Protein AF-A0A438HZA1-F1 (afdb_monomer_lite)

InterPro domains:
  IPR048966 RNA helicase aquarius, beta-barrel [PF21143] (116-243)

Foldseek 3Di:
DDDPQVVDPVSVVVVVCVVPPDDDDPLRVLLLDFLDDKPVLLQPCLLQNDPPDPPPDHHPADDDDLFAPAVLRVLVNCLSVLSSVLSNVVSVLCLVPLVVPPDDDDPDQDDDPQKDKDFCVPPDPVVVVVVLPDAFFAKKKFWFADQDPPPQDPVRCVVDDSCNNSSTDIIFMKTFHWKAAPVRHTGHDPVCPAPPVNDDRGDDGMMITGIGGGPSVVVVLVVCCVPVVDDPPVSRTDDMGHDDPQSRCSSVVSVVSSVCSVDDDDDPPVCGCSVRNNDDPVVCVPDDDPPCVCVVVVVVVVVVRVD

Structure (mmCIF, N/CA/C/O backbone):
data_AF-A0A438HZA1-F1
#
_entry.id   AF-A0A438HZA1-F1
#
loop_
_atom_site.group_PDB
_atom_site.id
_atom_site.type_symbol
_atom_site.label_atom_id
_atom_site.label_alt_id
_atom_site.label_comp_id
_atom_site.label_asym_id
_atom_site.label_entity_id
_atom_site.label_seq_id
_atom_site.pdbx_PDB_ins_code
_atom_site.Cartn_x
_atom_site.Cartn_y
_atom_site.Cartn_z
_atom_site.occupancy
_atom_site.B_iso_or_equiv
_atom_site.auth_seq_id
_atom_site.auth_comp_id
_atom_site.auth_asym_id
_atom_site.auth_atom_id
_atom_site.pdbx_PDB_model_num
ATOM 1 N N . MET A 1 1 ? 38.779 -21.098 -30.534 1.00 51.44 1 MET A N 1
ATOM 2 C CA . MET A 1 1 ? 38.251 -20.819 -29.186 1.00 51.44 1 MET A CA 1
ATOM 3 C C . MET A 1 1 ? 36.867 -21.421 -29.169 1.00 51.44 1 MET A C 1
ATOM 5 O O . MET A 1 1 ? 35.989 -20.861 -29.807 1.00 51.44 1 MET A O 1
ATOM 9 N N . GLU A 1 2 ? 36.723 -22.610 -28.593 1.00 73.88 2 GLU A N 1
ATOM 10 C CA . GLU A 1 2 ? 35.404 -23.185 -28.311 1.00 73.88 2 GLU A CA 1
ATOM 11 C C . GLU A 1 2 ? 34.831 -22.420 -27.118 1.00 73.88 2 GLU A C 1
ATOM 13 O O . GLU A 1 2 ? 35.506 -22.278 -26.097 1.00 73.88 2 GLU A O 1
ATOM 18 N N . ASP A 1 3 ? 33.651 -21.829 -27.300 1.00 78.75 3 ASP A N 1
ATOM 19 C CA . ASP A 1 3 ? 32.937 -21.126 -26.241 1.00 78.75 3 ASP A CA 1
ATOM 20 C C . ASP A 1 3 ? 32.242 -22.171 -25.348 1.00 78.75 3 ASP A C 1
ATOM 22 O O . ASP A 1 3 ? 31.329 -22.847 -25.833 1.00 78.75 3 ASP A O 1
ATOM 26 N N . PRO A 1 4 ? 32.619 -22.313 -24.062 1.00 80.75 4 PRO A N 1
ATOM 27 C CA . PRO A 1 4 ? 32.022 -23.296 -23.155 1.00 80.75 4 PRO A CA 1
ATOM 28 C C . PRO A 1 4 ? 30.501 -23.149 -22.994 1.00 80.75 4 PRO A C 1
ATOM 30 O O . PRO A 1 4 ? 29.818 -24.097 -22.610 1.00 80.75 4 PRO A O 1
ATOM 33 N N . TRP A 1 5 ? 29.950 -21.965 -23.280 1.00 78.94 5 TRP A N 1
ATOM 34 C CA . TRP A 1 5 ? 28.512 -21.701 -23.198 1.00 78.94 5 TRP A CA 1
ATOM 35 C C . TRP A 1 5 ? 27.730 -22.271 -24.385 1.00 78.94 5 TRP A C 1
ATOM 37 O O . TRP A 1 5 ? 26.536 -22.533 -24.257 1.00 78.94 5 TRP A O 1
ATOM 47 N N . SER A 1 6 ? 28.401 -22.526 -25.514 1.00 79.56 6 SER A N 1
ATOM 48 C CA . SER A 1 6 ? 27.782 -23.072 -26.730 1.00 79.56 6 SER A CA 1
ATOM 49 C C . SER A 1 6 ? 27.413 -24.558 -26.632 1.00 79.56 6 SER A C 1
ATOM 51 O O . SER A 1 6 ? 26.595 -25.038 -27.412 1.00 79.56 6 SER A O 1
ATOM 53 N N . GLU A 1 7 ? 27.951 -25.279 -25.646 1.00 86.19 7 GLU A N 1
ATOM 54 C CA . GLU A 1 7 ? 27.603 -26.682 -25.378 1.00 86.19 7 GLU A CA 1
ATOM 55 C C . GLU A 1 7 ? 26.422 -26.824 -24.404 1.00 86.19 7 GLU A C 1
ATOM 57 O O . GLU A 1 7 ? 25.819 -27.893 -24.282 1.00 86.19 7 GLU A O 1
ATOM 62 N N . ARG A 1 8 ? 26.058 -25.744 -23.701 1.00 92.50 8 ARG A N 1
ATOM 63 C CA . ARG A 1 8 ? 24.979 -25.751 -22.710 1.00 92.50 8 ARG A CA 1
ATOM 64 C C . ARG A 1 8 ? 23.638 -25.465 -23.373 1.00 92.50 8 ARG A C 1
ATOM 66 O O . ARG A 1 8 ? 23.223 -24.315 -23.488 1.00 92.50 8 ARG A O 1
ATOM 73 N N . VAL A 1 9 ? 22.933 -26.531 -23.740 1.00 90.44 9 VAL A N 1
ATOM 74 C CA . VAL A 1 9 ? 21.603 -26.456 -24.366 1.00 90.44 9 VAL A CA 1
ATOM 75 C C . VAL A 1 9 ? 20.626 -25.608 -23.542 1.00 90.44 9 VAL A C 1
ATOM 77 O O . VAL A 1 9 ? 19.977 -24.741 -24.114 1.00 90.44 9 VAL A O 1
ATOM 80 N N . ASP A 1 10 ? 20.587 -25.767 -22.215 1.00 93.31 10 ASP A N 1
ATOM 81 C CA . ASP A 1 10 ? 19.699 -24.976 -21.345 1.00 93.31 10 ASP A CA 1
ATOM 82 C C . ASP A 1 10 ? 19.981 -23.469 -21.429 1.00 93.31 10 ASP A C 1
ATOM 84 O O . ASP A 1 10 ? 19.058 -22.663 -21.464 1.00 93.31 10 ASP A O 1
ATOM 88 N N . PHE A 1 11 ? 21.259 -23.079 -21.512 1.00 92.44 11 PHE A N 1
ATOM 89 C CA . PHE A 1 11 ? 21.649 -21.675 -21.655 1.00 92.44 11 PHE A CA 1
ATOM 90 C C . PHE A 1 11 ? 21.227 -21.122 -23.018 1.00 92.44 11 PHE A C 1
ATOM 92 O O . PHE A 1 11 ? 20.689 -20.023 -23.097 1.00 92.44 11 PHE A O 1
ATOM 99 N N . LEU A 1 12 ? 21.432 -21.888 -24.092 1.00 92.31 12 LEU A N 1
ATOM 100 C CA . LEU A 1 12 ? 21.020 -21.478 -25.434 1.00 92.31 12 LEU A CA 1
ATOM 101 C C . LEU A 1 12 ? 19.498 -21.360 -25.552 1.00 92.31 12 LEU A C 1
ATOM 103 O O . LEU A 1 12 ? 19.014 -20.410 -26.163 1.00 92.31 12 LEU A O 1
ATOM 107 N N . ILE A 1 13 ? 18.753 -22.291 -24.949 1.00 93.25 13 ILE A N 1
ATOM 108 C CA . ILE A 1 13 ? 17.291 -22.224 -24.878 1.00 93.25 13 ILE A CA 1
ATOM 109 C C . ILE A 1 13 ? 16.868 -20.963 -24.124 1.00 93.25 13 ILE A C 1
ATOM 111 O O . ILE A 1 13 ? 16.066 -20.208 -24.660 1.00 93.25 13 ILE A O 1
ATOM 115 N N . GLU A 1 14 ? 17.438 -20.688 -22.949 1.00 92.81 14 GLU A N 1
ATOM 116 C CA . GLU A 1 14 ? 17.111 -19.493 -22.160 1.00 92.81 14 GLU A CA 1
ATOM 117 C C . GLU A 1 14 ? 17.402 -18.196 -22.928 1.00 92.81 14 GLU A C 1
ATOM 119 O O . GLU A 1 14 ? 16.582 -17.285 -22.947 1.00 92.81 14 GLU A O 1
ATOM 124 N N . VAL A 1 15 ? 18.529 -18.124 -23.645 1.00 92.31 15 VAL A N 1
ATOM 125 C CA . VAL A 1 15 ? 18.861 -16.974 -24.503 1.00 92.31 15 VAL A CA 1
ATOM 126 C C . VAL A 1 15 ? 17.841 -16.810 -25.630 1.00 92.31 15 VAL A C 1
ATOM 128 O O . VAL A 1 15 ? 17.404 -15.692 -25.903 1.00 92.31 15 VAL A O 1
ATOM 131 N N . MET A 1 16 ? 17.442 -17.903 -26.290 1.00 93.31 16 MET A N 1
ATOM 132 C CA . MET A 1 16 ? 16.416 -17.852 -27.333 1.00 93.31 16 MET A CA 1
ATOM 133 C C . MET A 1 16 ? 15.059 -17.430 -26.761 1.00 93.31 16 MET A C 1
ATOM 135 O O . MET A 1 16 ? 14.390 -16.588 -27.356 1.00 93.31 16 MET A O 1
ATOM 139 N N . VAL A 1 17 ? 14.661 -17.973 -25.610 1.00 94.56 17 VAL A N 1
ATOM 140 C CA . VAL A 1 17 ? 13.404 -17.618 -24.943 1.00 94.56 17 VAL A CA 1
ATOM 141 C C . VAL A 1 17 ? 13.428 -16.150 -24.530 1.00 94.56 17 VAL A C 1
ATOM 143 O O . VAL A 1 17 ? 12.569 -15.406 -24.984 1.00 94.56 17 VAL A O 1
ATOM 146 N N . SER A 1 18 ? 14.442 -15.691 -23.796 1.00 92.06 18 SER A N 1
ATOM 147 C CA . SER A 1 18 ? 14.560 -14.299 -23.339 1.00 92.06 18 SER A CA 1
ATOM 148 C C . SER A 1 18 ? 14.586 -13.280 -24.487 1.00 92.06 18 SER A C 1
ATOM 150 O O . SER A 1 18 ? 14.082 -12.164 -24.356 1.00 92.06 18 SER A O 1
ATOM 152 N N . PHE A 1 19 ? 15.148 -13.646 -25.643 1.00 92.44 19 PHE A N 1
ATOM 153 C CA . PHE A 1 19 ? 15.184 -12.750 -26.799 1.00 92.44 19 PHE A CA 1
ATOM 154 C C . PHE A 1 19 ? 13.844 -12.667 -27.548 1.00 92.44 19 PHE A C 1
ATOM 156 O O . PHE A 1 19 ? 13.515 -11.613 -28.094 1.00 92.44 19 PHE A O 1
ATOM 163 N N . PHE A 1 20 ? 13.082 -13.765 -27.613 1.00 93.81 20 PHE A N 1
ATOM 164 C CA . PHE A 1 20 ? 11.847 -13.856 -28.407 1.00 93.81 20 PHE A CA 1
ATOM 165 C C . PHE A 1 20 ? 10.559 -13.852 -27.578 1.00 93.81 20 PHE A C 1
ATOM 167 O O . PHE A 1 20 ? 9.468 -13.811 -28.154 1.00 93.81 20 PHE A O 1
ATOM 174 N N . GLU A 1 21 ? 10.651 -13.901 -26.251 1.00 93.19 21 GLU A N 1
ATOM 175 C CA . GLU A 1 21 ? 9.489 -13.834 -25.379 1.00 93.19 21 GLU A CA 1
ATOM 176 C C . GLU A 1 21 ? 8.758 -12.499 -25.526 1.00 93.19 21 GLU A C 1
ATOM 178 O O . GLU A 1 21 ? 9.321 -11.446 -25.846 1.00 93.19 21 GLU A O 1
ATOM 183 N N . LYS A 1 22 ? 7.450 -12.536 -25.283 1.00 90.44 22 LYS A N 1
ATOM 184 C CA . LYS A 1 22 ? 6.637 -11.329 -25.295 1.00 90.44 22 LYS A CA 1
ATOM 185 C C . LYS A 1 22 ? 6.969 -10.500 -24.054 1.00 90.44 22 LYS A C 1
ATOM 187 O O . LYS A 1 22 ? 6.527 -10.829 -22.959 1.00 90.44 22 LYS A O 1
ATOM 192 N N . GLN A 1 23 ? 7.675 -9.390 -24.242 1.00 85.44 23 GLN A N 1
ATOM 193 C CA . GLN A 1 23 ? 7.939 -8.452 -23.154 1.00 85.44 23 GLN A CA 1
ATOM 194 C C . GLN A 1 23 ? 6.668 -7.696 -22.762 1.00 85.44 23 GLN A C 1
ATOM 196 O O . GLN A 1 23 ? 5.966 -7.135 -23.610 1.00 85.44 23 GLN A O 1
ATOM 201 N N . GLN A 1 24 ? 6.382 -7.673 -21.462 1.00 85.19 24 GLN A N 1
ATOM 202 C CA . GLN A 1 24 ? 5.333 -6.831 -20.903 1.00 85.19 24 GLN A CA 1
ATOM 203 C C . GLN A 1 24 ? 5.734 -5.360 -21.036 1.00 85.19 24 GLN A C 1
ATOM 205 O O . GLN A 1 24 ? 6.892 -4.989 -20.830 1.00 85.19 24 GLN A O 1
ATOM 210 N N . SER A 1 25 ? 4.778 -4.496 -21.375 1.00 87.50 25 SER A N 1
ATOM 211 C CA . SER A 1 25 ? 5.062 -3.064 -21.414 1.00 87.50 25 SER A CA 1
ATOM 212 C C . SER A 1 25 ? 5.297 -2.513 -20.002 1.00 87.50 25 SER A C 1
ATOM 214 O O . SER A 1 25 ? 4.675 -2.949 -19.033 1.00 87.50 25 SER A O 1
ATOM 216 N N . GLN A 1 26 ? 6.148 -1.488 -19.880 1.00 83.38 26 GLN A N 1
ATOM 217 C CA . GLN A 1 26 ? 6.396 -0.820 -18.592 1.00 83.38 26 GLN A CA 1
ATOM 218 C C . GLN A 1 26 ? 5.097 -0.291 -17.961 1.00 83.38 26 GLN A C 1
ATOM 220 O O . GLN A 1 26 ? 4.922 -0.367 -16.749 1.00 83.38 26 GLN A O 1
ATOM 225 N N . LYS A 1 27 ? 4.149 0.174 -18.786 1.00 85.62 27 LYS A N 1
ATOM 226 C CA . LYS A 1 27 ? 2.828 0.626 -18.328 1.00 85.62 27 LYS A CA 1
ATOM 227 C C . LYS A 1 27 ? 2.010 -0.507 -17.709 1.00 85.62 27 LYS A C 1
ATOM 229 O O . LYS A 1 27 ? 1.474 -0.342 -16.620 1.00 85.62 27 LYS A O 1
ATOM 234 N N . GLU A 1 28 ? 1.922 -1.654 -18.382 1.00 88.06 28 GLU A N 1
ATOM 235 C CA . GLU A 1 28 ? 1.197 -2.821 -17.862 1.00 88.06 28 GLU A CA 1
ATOM 236 C C . GLU A 1 28 ? 1.814 -3.324 -16.557 1.00 88.06 28 GLU A C 1
ATOM 238 O O . GLU A 1 28 ? 1.074 -3.612 -15.621 1.00 88.06 28 GLU A O 1
ATOM 243 N N . ALA A 1 29 ? 3.148 -3.366 -16.471 1.00 87.94 29 ALA A N 1
ATOM 244 C CA . ALA A 1 29 ? 3.841 -3.775 -15.255 1.00 87.94 29 ALA A CA 1
ATOM 245 C C . ALA A 1 29 ? 3.465 -2.876 -14.066 1.00 87.94 29 ALA A C 1
ATOM 247 O O . ALA A 1 29 ? 3.140 -3.379 -12.999 1.00 87.94 29 ALA A O 1
ATOM 248 N N . ILE A 1 30 ? 3.428 -1.552 -14.253 1.00 88.19 30 ILE A N 1
ATOM 249 C CA . ILE A 1 30 ? 3.082 -0.596 -13.185 1.00 88.19 30 ILE A CA 1
ATOM 250 C C . ILE A 1 30 ? 1.596 -0.650 -12.822 1.00 88.19 30 ILE A C 1
ATOM 252 O O . ILE A 1 30 ? 1.234 -0.534 -11.652 1.00 88.19 30 ILE A O 1
ATOM 256 N N . ASN A 1 31 ? 0.720 -0.838 -13.808 1.00 88.69 31 ASN A N 1
A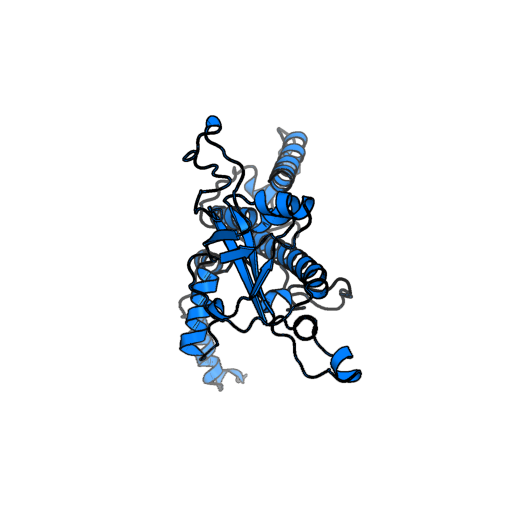TOM 257 C CA . ASN A 1 31 ? -0.714 -0.982 -13.560 1.00 88.69 31 ASN A CA 1
ATOM 258 C C . ASN A 1 31 ? -1.043 -2.285 -12.813 1.00 88.69 31 ASN A C 1
ATOM 260 O O . ASN A 1 31 ? -2.038 -2.329 -12.097 1.00 88.69 31 ASN A O 1
ATOM 264 N N . ALA A 1 32 ? -0.193 -3.308 -12.933 1.00 90.56 32 ALA A N 1
ATOM 265 C CA . ALA A 1 32 ? -0.286 -4.551 -12.174 1.00 90.56 32 ALA A CA 1
ATOM 266 C C . ALA A 1 32 ? 0.346 -4.474 -10.769 1.00 90.56 32 ALA A C 1
ATOM 268 O O . ALA A 1 32 ? 0.250 -5.437 -10.014 1.00 90.56 32 ALA A O 1
ATOM 269 N N . LEU A 1 33 ? 0.992 -3.361 -10.395 1.00 90.69 33 LEU A N 1
ATOM 270 C CA . LEU A 1 33 ? 1.549 -3.196 -9.053 1.00 90.69 33 LEU A CA 1
ATOM 271 C C . LEU A 1 33 ? 0.475 -2.716 -8.063 1.00 90.69 33 LEU A C 1
ATOM 273 O O . LEU A 1 33 ? -0.197 -1.711 -8.335 1.00 90.69 33 LEU A O 1
ATOM 277 N N . PRO A 1 34 ? 0.384 -3.343 -6.875 1.00 94.19 34 PRO A N 1
ATOM 278 C CA . PRO A 1 34 ? -0.378 -2.789 -5.768 1.00 94.19 34 PRO A CA 1
ATOM 279 C C . PRO A 1 34 ? 0.155 -1.429 -5.337 1.00 94.19 34 PRO A C 1
ATOM 281 O O . PRO A 1 34 ? 1.368 -1.172 -5.352 1.00 94.19 34 PRO A O 1
ATOM 284 N N . LEU A 1 35 ? -0.760 -0.573 -4.894 1.00 93.25 35 LEU A N 1
ATOM 285 C CA . LEU A 1 35 ? -0.407 0.699 -4.264 1.00 93.25 35 LEU A CA 1
ATOM 286 C C . LEU A 1 35 ? -0.086 0.563 -2.789 1.00 93.25 35 LEU A C 1
ATOM 288 O O . LEU A 1 35 ? 0.741 1.306 -2.262 1.00 93.25 35 LEU A O 1
ATOM 292 N N . TYR A 1 36 ? -0.791 -0.341 -2.117 1.00 95.38 36 TYR A N 1
ATOM 293 C CA . TYR A 1 36 ? -0.612 -0.561 -0.697 1.00 95.38 36 TYR A CA 1
ATOM 294 C C . TYR A 1 36 ? 0.534 -1.541 -0.463 1.00 95.38 36 TYR A C 1
ATOM 296 O O . TYR A 1 36 ? 0.613 -2.562 -1.149 1.00 95.38 36 TYR A O 1
ATOM 304 N N . PRO A 1 37 ? 1.407 -1.269 0.515 1.00 95.31 37 PRO A N 1
ATOM 305 C CA . PRO A 1 37 ? 2.395 -2.246 0.929 1.00 95.31 37 PRO A CA 1
ATOM 306 C C . PRO A 1 37 ? 1.738 -3.443 1.620 1.00 95.31 37 PRO A C 1
ATOM 308 O O . PRO A 1 37 ? 0.741 -3.302 2.332 1.00 95.31 37 PRO A O 1
ATOM 311 N N . ASN A 1 38 ? 2.353 -4.608 1.440 1.00 94.25 38 ASN A N 1
ATOM 312 C CA . ASN A 1 38 ? 2.033 -5.843 2.146 1.00 94.25 38 ASN A CA 1
ATOM 313 C C . ASN A 1 38 ? 3.191 -6.244 3.077 1.00 94.25 38 ASN A C 1
ATOM 315 O O . ASN A 1 38 ? 4.256 -5.619 3.091 1.00 94.25 38 ASN A O 1
ATOM 319 N N . GLU A 1 39 ? 2.988 -7.305 3.850 1.00 92.56 39 GLU A N 1
ATOM 320 C CA . GLU A 1 39 ? 3.973 -7.849 4.784 1.00 92.56 39 GLU A CA 1
ATOM 321 C C . GLU A 1 39 ? 5.294 -8.280 4.131 1.00 92.56 39 GLU A C 1
ATOM 323 O O . GLU A 1 39 ? 6.345 -8.225 4.759 1.00 92.56 39 GLU A O 1
ATOM 328 N N . GLN A 1 40 ? 5.297 -8.677 2.863 1.00 91.19 40 GLN A N 1
ATOM 329 C CA . GLN A 1 40 ? 6.540 -9.102 2.222 1.00 91.19 40 GLN A CA 1
ATOM 330 C C . GLN A 1 40 ? 7.442 -7.894 1.957 1.00 91.19 40 GLN A C 1
ATOM 332 O O . GLN A 1 40 ? 8.617 -7.906 2.312 1.00 91.19 40 GLN A O 1
ATOM 337 N N . ILE A 1 41 ? 6.875 -6.815 1.408 1.00 92.06 41 ILE A N 1
ATOM 338 C CA . ILE A 1 41 ? 7.629 -5.601 1.065 1.00 92.06 41 ILE A CA 1
ATOM 339 C C . ILE A 1 41 ? 8.037 -4.827 2.325 1.00 92.06 41 ILE A C 1
ATOM 341 O O . ILE A 1 41 ? 9.151 -4.316 2.393 1.00 92.06 41 ILE A O 1
ATOM 345 N N . MET A 1 42 ? 7.163 -4.740 3.337 1.00 90.38 42 MET A N 1
ATOM 346 C CA . MET A 1 42 ? 7.450 -3.984 4.566 1.00 90.38 42 MET A CA 1
ATOM 347 C C . MET A 1 42 ? 8.704 -4.479 5.291 1.00 90.38 42 MET A C 1
ATOM 349 O O . MET A 1 42 ? 9.457 -3.672 5.842 1.00 90.38 42 MET A O 1
ATOM 353 N N . TRP A 1 43 ? 8.923 -5.794 5.311 1.00 89.00 43 TRP A N 1
ATOM 354 C CA . TRP A 1 43 ? 10.018 -6.424 6.050 1.00 89.00 43 TRP A CA 1
ATOM 355 C C . TRP A 1 43 ? 11.176 -6.906 5.169 1.00 89.00 43 TRP A C 1
ATOM 357 O O . TRP A 1 43 ? 12.106 -7.520 5.689 1.00 89.00 43 TRP A O 1
ATOM 367 N N . ASP A 1 44 ? 11.179 -6.568 3.879 1.00 89.06 44 ASP A N 1
ATOM 368 C CA . ASP A 1 44 ? 12.332 -6.769 3.002 1.00 89.06 44 ASP A CA 1
ATOM 369 C C . ASP A 1 44 ? 13.380 -5.667 3.228 1.00 89.06 44 ASP A C 1
ATOM 371 O O . ASP A 1 44 ? 13.239 -4.540 2.754 1.00 89.06 44 ASP A O 1
ATOM 375 N N . GLU A 1 45 ? 14.465 -5.990 3.936 1.00 85.12 45 GLU A N 1
ATOM 376 C CA . GLU A 1 45 ? 15.539 -5.035 4.251 1.00 85.12 45 GLU A CA 1
ATOM 377 C C . GLU A 1 45 ? 16.329 -4.552 3.023 1.00 85.12 45 GLU A C 1
ATOM 379 O O . GLU A 1 45 ? 17.013 -3.529 3.102 1.00 85.12 45 GLU A O 1
ATOM 384 N N . SER A 1 46 ? 16.239 -5.249 1.884 1.00 84.94 46 SER A N 1
ATOM 385 C CA . SER A 1 46 ? 16.901 -4.834 0.640 1.00 84.94 46 SER A CA 1
ATOM 386 C C . SER A 1 46 ? 16.188 -3.669 -0.058 1.00 84.94 46 SER A C 1
ATOM 388 O O . SER A 1 46 ? 16.816 -2.914 -0.814 1.00 84.94 46 SER A O 1
ATOM 390 N N . LEU A 1 47 ? 14.889 -3.515 0.223 1.00 85.12 47 LEU A N 1
ATOM 391 C CA . LEU A 1 47 ? 14.009 -2.480 -0.316 1.00 85.12 47 LEU A CA 1
ATOM 392 C C . LEU A 1 47 ? 13.640 -1.432 0.741 1.00 85.12 47 LEU A C 1
ATOM 394 O O . LEU A 1 47 ? 13.636 -0.239 0.445 1.00 85.12 47 LEU A O 1
ATOM 398 N N . VAL A 1 48 ? 13.349 -1.872 1.966 1.00 87.06 48 VAL A N 1
ATOM 399 C CA . VAL A 1 48 ? 12.917 -1.047 3.101 1.00 87.06 48 VAL A CA 1
ATOM 400 C C . VAL A 1 48 ? 13.909 -1.237 4.259 1.00 87.06 48 VAL A C 1
ATOM 402 O O . VAL A 1 48 ? 13.662 -2.013 5.192 1.00 87.06 48 VAL A O 1
ATOM 405 N N . PRO A 1 49 ? 15.072 -0.563 4.203 1.00 83.75 49 PRO A N 1
ATOM 406 C CA . PRO A 1 49 ? 16.102 -0.691 5.225 1.00 83.75 49 PRO A CA 1
ATOM 407 C C . PRO A 1 49 ? 15.655 -0.076 6.557 1.00 83.75 49 PRO A C 1
ATOM 409 O O . PRO A 1 49 ? 14.873 0.873 6.605 1.00 83.75 49 PRO A O 1
ATOM 412 N N . SER A 1 50 ? 16.198 -0.594 7.659 1.00 78.50 50 SER A N 1
ATOM 413 C CA . SER A 1 50 ? 16.027 0.024 8.978 1.00 78.50 50 SER A CA 1
ATOM 414 C C . SER A 1 50 ? 16.930 1.254 9.156 1.00 78.50 50 SER A C 1
ATOM 416 O O . SER A 1 50 ? 17.907 1.434 8.428 1.00 78.50 50 SER A O 1
ATOM 418 N N . ILE A 1 51 ? 16.662 2.067 10.186 1.00 76.69 51 ILE A N 1
ATOM 419 C CA . ILE A 1 51 ? 17.488 3.240 10.559 1.00 76.69 51 ILE A CA 1
ATOM 420 C C . ILE A 1 51 ? 18.963 2.861 10.778 1.00 76.69 51 ILE A C 1
ATOM 422 O O . ILE A 1 51 ? 19.858 3.675 10.570 1.00 76.69 51 ILE A O 1
ATOM 426 N N . ASN A 1 52 ? 19.229 1.611 11.167 1.00 72.94 52 ASN A N 1
ATOM 427 C CA . ASN A 1 52 ? 20.571 1.106 11.462 1.00 72.94 52 ASN A CA 1
ATOM 428 C C . ASN A 1 52 ? 21.370 0.709 10.211 1.00 72.94 52 ASN A C 1
ATOM 430 O O . ASN A 1 52 ? 22.434 0.100 10.330 1.00 72.94 52 ASN A O 1
ATOM 434 N N . TYR A 1 53 ? 20.870 1.009 9.014 1.00 76.75 53 TYR A N 1
ATOM 435 C CA . TYR A 1 53 ? 21.561 0.696 7.776 1.00 76.75 53 TYR A CA 1
ATOM 436 C C . TYR A 1 53 ? 22.900 1.443 7.675 1.00 76.75 53 TYR A C 1
ATOM 438 O O . TYR A 1 53 ? 22.946 2.670 7.606 1.00 76.75 53 TYR A O 1
ATOM 446 N N . SER A 1 54 ? 24.003 0.691 7.639 1.00 73.88 54 SER A N 1
ATOM 447 C CA . SER A 1 54 ? 25.369 1.235 7.666 1.00 73.88 54 SER A CA 1
ATOM 448 C C . SER A 1 54 ? 25.802 1.913 6.363 1.00 73.88 54 SER A C 1
ATOM 450 O O . SER A 1 54 ? 26.841 2.569 6.330 1.00 73.88 54 SER A O 1
ATOM 452 N N . GLY A 1 55 ? 25.043 1.752 5.273 1.00 76.75 55 GLY A N 1
ATOM 453 C CA . GLY A 1 55 ? 25.447 2.231 3.949 1.00 76.75 55 GLY A CA 1
ATOM 454 C C . GLY A 1 55 ? 26.494 1.357 3.252 1.00 76.75 55 GLY A C 1
ATOM 455 O O . GLY A 1 55 ? 26.867 1.665 2.124 1.00 76.75 55 GLY A O 1
ATOM 456 N N . GLU A 1 56 ? 26.960 0.277 3.888 1.00 76.75 56 GLU A N 1
ATOM 457 C CA . GLU A 1 56 ? 28.002 -0.604 3.338 1.00 76.75 56 GLU A CA 1
ATOM 458 C C . GLU A 1 56 ? 27.466 -1.565 2.261 1.00 76.75 56 GLU A C 1
ATOM 460 O O . GLU A 1 56 ? 28.227 -2.037 1.416 1.00 76.75 56 GLU A O 1
ATOM 465 N N . GLY A 1 57 ? 26.155 -1.831 2.260 1.00 72.00 57 GLY A N 1
ATOM 466 C CA . GLY A 1 57 ? 25.472 -2.632 1.243 1.00 72.00 57 GLY A CA 1
ATOM 467 C C . GLY A 1 57 ? 25.028 -1.826 0.015 1.00 72.00 57 GLY A C 1
ATOM 468 O O . GLY A 1 57 ? 25.025 -0.593 -0.003 1.00 72.00 57 GLY A O 1
ATOM 469 N N . CYS A 1 58 ? 24.598 -2.526 -1.034 1.00 75.75 58 CYS A N 1
ATOM 470 C CA . CYS A 1 58 ? 23.808 -1.920 -2.106 1.00 75.75 58 CYS A CA 1
ATOM 471 C C . CYS A 1 58 ? 22.327 -2.194 -1.845 1.00 75.75 58 CYS A C 1
ATOM 473 O O . CYS A 1 58 ? 21.954 -3.339 -1.607 1.00 75.75 58 CYS A O 1
ATOM 475 N N . LEU A 1 59 ? 21.492 -1.160 -1.943 1.00 80.12 59 LEU A N 1
ATOM 476 C CA . LEU A 1 59 ? 20.038 -1.307 -1.919 1.00 80.12 59 LEU A CA 1
ATOM 477 C C . LEU A 1 59 ? 19.504 -1.372 -3.347 1.00 80.12 59 LEU A C 1
ATOM 479 O O . LEU A 1 59 ? 20.019 -0.682 -4.236 1.00 80.12 59 LEU A O 1
ATOM 483 N N . ALA A 1 60 ? 18.439 -2.143 -3.555 1.00 81.81 60 ALA A N 1
ATOM 484 C CA . ALA A 1 60 ? 17.738 -2.237 -4.836 1.00 81.81 60 ALA A CA 1
ATOM 485 C C . ALA A 1 60 ? 16.819 -1.017 -5.065 1.00 81.81 60 ALA A C 1
ATOM 487 O O . ALA A 1 60 ? 15.660 -1.141 -5.455 1.00 81.81 60 ALA A O 1
ATOM 488 N N . LEU A 1 61 ? 17.347 0.183 -4.803 1.00 81.94 61 LEU A N 1
ATOM 489 C CA . LEU A 1 61 ? 16.625 1.448 -4.874 1.00 81.94 61 LEU A CA 1
ATOM 490 C C . LEU A 1 61 ? 17.021 2.248 -6.117 1.00 81.94 61 LEU A C 1
ATOM 492 O O . LEU A 1 61 ? 18.215 2.391 -6.416 1.00 81.94 61 LEU A O 1
ATOM 496 N N . PRO A 1 62 ? 16.047 2.847 -6.824 1.00 81.06 62 PRO A N 1
ATOM 497 C CA . PRO A 1 62 ? 16.354 3.802 -7.871 1.00 81.06 62 PRO A CA 1
ATOM 498 C C . PRO A 1 62 ? 17.111 5.010 -7.314 1.00 81.06 62 PRO A C 1
ATOM 500 O O . PRO A 1 62 ? 16.809 5.512 -6.236 1.00 81.06 62 PRO A O 1
ATOM 503 N N . LYS A 1 63 ? 18.082 5.521 -8.072 1.00 82.25 63 LYS A N 1
ATOM 504 C CA . LYS A 1 63 ? 18.841 6.719 -7.685 1.00 82.25 63 LYS A CA 1
ATOM 505 C C . LYS A 1 63 ? 18.291 7.948 -8.398 1.00 82.25 63 LYS A C 1
ATOM 507 O O . LYS A 1 63 ? 18.163 7.941 -9.628 1.00 82.25 63 LYS A O 1
ATOM 512 N N . LEU A 1 64 ? 18.010 9.003 -7.635 1.00 84.06 64 LEU A N 1
ATOM 513 C CA . LEU A 1 64 ? 17.717 10.331 -8.172 1.00 84.06 64 LEU A CA 1
ATOM 514 C C . LEU A 1 64 ? 19.037 11.072 -8.380 1.00 84.06 64 LEU A C 1
ATOM 516 O O . LEU A 1 64 ? 19.681 11.502 -7.428 1.00 84.06 64 LEU A O 1
ATOM 520 N N . ASN A 1 65 ? 19.442 11.184 -9.641 1.00 82.38 65 ASN A N 1
ATOM 521 C CA . ASN A 1 65 ? 20.621 11.937 -10.055 1.00 82.38 65 ASN A CA 1
ATOM 522 C C . ASN A 1 65 ? 20.185 13.180 -10.842 1.00 82.38 65 ASN A C 1
ATOM 524 O O . ASN A 1 65 ? 19.007 13.522 -10.897 1.00 82.38 65 ASN A O 1
ATOM 528 N N . LEU A 1 66 ? 21.142 13.858 -11.474 1.00 81.75 66 LEU A N 1
ATOM 529 C CA . LEU A 1 66 ? 20.865 15.033 -12.299 1.00 81.75 66 LEU A CA 1
ATOM 530 C C . LEU A 1 66 ? 20.190 14.699 -13.634 1.00 81.75 66 LEU A C 1
ATOM 532 O O . LEU A 1 66 ? 19.596 15.590 -14.223 1.00 81.75 66 LEU A O 1
ATOM 536 N N . GLN A 1 67 ? 20.312 13.460 -14.120 1.00 88.12 67 GLN A N 1
ATOM 537 C CA . GLN A 1 67 ? 19.884 13.064 -15.462 1.00 88.12 67 GLN A CA 1
ATOM 538 C C . GLN A 1 67 ? 18.955 11.853 -15.439 1.00 88.12 67 GLN A C 1
ATOM 540 O O . GLN A 1 67 ? 19.178 10.909 -14.675 1.00 88.12 67 GLN A O 1
ATOM 545 N N . PHE A 1 68 ? 17.963 11.874 -16.329 1.00 89.12 68 PHE A N 1
ATOM 546 C CA . PHE A 1 68 ? 16.957 10.824 -16.497 1.00 89.12 68 PHE A CA 1
ATOM 547 C C . PHE A 1 68 ? 16.765 10.526 -17.979 1.00 89.12 68 PHE A C 1
ATOM 549 O O . PHE A 1 68 ? 16.722 11.453 -18.780 1.00 89.12 68 PHE A O 1
ATOM 556 N N . LEU A 1 69 ? 16.608 9.251 -18.347 1.00 88.88 69 LEU A N 1
ATOM 557 C CA . LEU A 1 69 ? 16.547 8.846 -19.759 1.00 88.88 69 LEU A CA 1
ATOM 558 C C . LEU A 1 69 ? 15.321 9.418 -20.473 1.00 88.88 69 LEU A C 1
ATOM 560 O O . LEU A 1 69 ? 15.391 9.860 -21.616 1.00 88.88 69 LEU A O 1
ATOM 564 N N . THR A 1 70 ? 14.184 9.377 -19.788 1.00 88.88 70 THR A N 1
ATOM 565 C CA . THR A 1 70 ? 12.901 9.883 -20.263 1.00 88.88 70 THR A CA 1
ATOM 566 C C . THR A 1 70 ? 12.103 10.403 -19.075 1.00 88.88 70 THR A C 1
ATOM 568 O O . THR A 1 70 ? 12.426 10.134 -17.915 1.00 88.88 70 THR A O 1
ATOM 571 N N . LEU A 1 71 ? 11.007 11.104 -19.354 1.00 86.69 71 LEU A N 1
ATOM 572 C CA . LEU A 1 71 ? 10.069 11.484 -18.304 1.00 86.69 71 LEU A CA 1
ATOM 573 C C . LEU A 1 71 ? 9.469 10.252 -17.610 1.00 86.69 71 LEU A C 1
ATOM 575 O O . LEU A 1 71 ? 9.260 10.273 -16.403 1.00 86.69 71 LEU A O 1
ATOM 579 N N . HIS A 1 72 ? 9.248 9.165 -18.353 1.00 87.94 72 HIS A N 1
ATOM 580 C CA . HIS A 1 72 ? 8.754 7.911 -17.789 1.00 87.94 72 HIS A CA 1
ATOM 581 C C . HIS A 1 72 ? 9.764 7.289 -16.812 1.00 87.94 72 HIS A C 1
ATOM 583 O O . HIS A 1 72 ? 9.364 6.847 -15.742 1.00 87.94 72 HIS A O 1
ATOM 589 N N . ASP A 1 73 ? 11.066 7.331 -17.128 1.00 89.19 73 ASP A N 1
ATOM 590 C CA . ASP A 1 73 ? 12.139 6.920 -16.206 1.00 89.19 73 ASP A CA 1
ATOM 591 C C . ASP A 1 73 ? 12.111 7.773 -14.931 1.00 89.19 73 ASP A C 1
ATOM 593 O O . ASP A 1 73 ? 12.046 7.235 -13.830 1.00 89.19 73 ASP A O 1
ATOM 597 N N . TYR A 1 74 ? 12.053 9.103 -15.059 1.00 88.75 74 TYR A N 1
ATOM 598 C CA . TYR A 1 74 ? 11.927 9.991 -13.899 1.00 88.75 74 TYR A CA 1
ATOM 599 C C . TYR A 1 74 ? 10.712 9.640 -13.024 1.00 88.75 74 TYR A C 1
ATOM 601 O O . TYR A 1 74 ? 10.856 9.466 -11.811 1.00 88.75 74 TYR A O 1
ATOM 609 N N . LEU A 1 75 ? 9.525 9.515 -13.624 1.00 89.69 75 LEU A N 1
ATOM 610 C CA . LEU A 1 75 ? 8.289 9.218 -12.898 1.00 89.69 75 LEU A CA 1
ATOM 611 C C . LEU A 1 75 ? 8.344 7.847 -12.225 1.00 89.69 75 LEU A C 1
ATOM 613 O O . LEU A 1 75 ? 7.982 7.746 -11.059 1.00 89.69 75 LEU A O 1
ATOM 617 N N . LEU A 1 76 ? 8.878 6.826 -12.900 1.00 90.25 76 LEU A N 1
ATOM 618 C CA . LEU A 1 76 ? 9.023 5.483 -12.340 1.00 90.25 76 LEU A CA 1
ATOM 619 C C . LEU A 1 76 ? 9.952 5.462 -11.120 1.00 90.25 76 LEU A C 1
ATOM 621 O O . LEU A 1 76 ? 9.664 4.798 -10.124 1.00 90.25 76 LEU A O 1
ATOM 625 N N . ARG A 1 77 ? 11.070 6.199 -11.168 1.00 90.00 77 ARG A N 1
ATOM 626 C CA . ARG A 1 77 ? 11.986 6.297 -10.022 1.00 90.00 77 ARG A CA 1
ATOM 627 C C . ARG A 1 77 ? 11.321 6.977 -8.834 1.00 90.00 77 ARG A C 1
ATOM 629 O O . ARG A 1 77 ? 11.431 6.467 -7.724 1.00 90.00 77 ARG A O 1
ATOM 636 N N . ASN A 1 78 ? 10.616 8.084 -9.071 1.00 89.62 78 ASN A N 1
ATOM 637 C CA . ASN A 1 78 ? 9.885 8.791 -8.017 1.00 89.62 78 ASN A CA 1
ATOM 638 C C . ASN A 1 78 ? 8.735 7.944 -7.462 1.00 89.62 78 ASN A C 1
ATOM 640 O O . ASN A 1 78 ? 8.585 7.878 -6.249 1.00 89.62 78 ASN A O 1
ATOM 644 N N . PHE A 1 79 ? 7.984 7.244 -8.318 1.00 90.88 79 PHE A N 1
ATOM 645 C CA . PHE A 1 79 ? 6.928 6.316 -7.909 1.00 90.88 79 PHE A CA 1
ATOM 646 C C . PHE A 1 79 ? 7.467 5.258 -6.944 1.00 90.88 79 PHE A C 1
ATOM 648 O O . PHE A 1 79 ? 6.950 5.096 -5.843 1.00 90.88 79 PHE A O 1
ATOM 655 N N . ASN A 1 80 ? 8.542 4.566 -7.331 1.00 90.94 80 ASN A N 1
ATOM 656 C CA . ASN A 1 80 ? 9.118 3.498 -6.519 1.00 90.94 80 ASN A CA 1
ATOM 657 C C . ASN A 1 80 ? 9.712 4.019 -5.209 1.00 90.94 80 ASN A C 1
ATOM 659 O O . ASN A 1 80 ? 9.479 3.417 -4.165 1.00 90.94 80 ASN A O 1
ATOM 663 N N . LEU A 1 81 ? 10.450 5.131 -5.248 1.00 89.88 81 LEU A N 1
ATOM 664 C CA . LEU A 1 81 ? 11.033 5.717 -4.041 1.00 89.88 81 LEU A CA 1
ATOM 665 C C . LEU A 1 81 ? 9.955 6.182 -3.068 1.00 89.88 81 LEU A C 1
ATOM 667 O O . LEU A 1 81 ? 10.006 5.809 -1.903 1.00 89.88 81 LEU A O 1
ATOM 671 N N . PHE A 1 82 ? 8.950 6.909 -3.552 1.00 91.38 82 PHE A N 1
ATOM 672 C CA . PHE A 1 82 ? 7.861 7.395 -2.714 1.00 91.38 82 PHE A CA 1
ATOM 673 C C . PHE A 1 82 ? 7.023 6.243 -2.141 1.00 91.38 82 PHE A C 1
ATOM 675 O O . PHE A 1 82 ? 6.622 6.277 -0.977 1.00 91.38 82 PHE A O 1
ATOM 682 N N . ARG A 1 83 ? 6.805 5.178 -2.926 1.00 92.62 83 ARG A N 1
ATOM 683 C CA . ARG A 1 83 ? 6.148 3.952 -2.453 1.00 92.62 83 ARG A CA 1
ATOM 684 C C . ARG A 1 83 ? 6.931 3.299 -1.314 1.00 92.62 83 ARG A C 1
ATOM 686 O O . ARG A 1 83 ? 6.328 2.908 -0.318 1.00 92.62 83 ARG A O 1
ATOM 693 N N . LEU A 1 84 ? 8.251 3.175 -1.444 1.00 90.81 84 LEU A N 1
ATOM 694 C CA . LEU A 1 84 ? 9.104 2.543 -0.431 1.00 90.81 84 LEU A CA 1
ATOM 695 C C . LEU A 1 84 ? 9.283 3.423 0.813 1.00 90.81 84 LEU A C 1
ATOM 697 O O . LEU A 1 84 ? 9.242 2.906 1.925 1.00 90.81 84 LEU A O 1
ATOM 701 N N . GLU A 1 85 ? 9.383 4.740 0.645 1.00 88.81 85 GLU A N 1
ATOM 702 C CA . GLU A 1 85 ? 9.385 5.708 1.748 1.00 88.81 85 GLU A CA 1
ATOM 703 C C . GLU A 1 85 ? 8.078 5.631 2.545 1.00 88.81 85 GLU A C 1
ATOM 705 O O . GLU A 1 85 ? 8.095 5.425 3.756 1.00 88.81 85 GLU A O 1
ATOM 710 N N . SER A 1 86 ? 6.934 5.655 1.857 1.00 91.81 86 SER A N 1
ATOM 711 C CA . SER A 1 86 ? 5.626 5.494 2.504 1.00 91.81 86 SER A CA 1
ATOM 712 C C . SER A 1 86 ? 5.505 4.134 3.201 1.00 91.81 86 SER A C 1
ATOM 714 O O . SER A 1 86 ? 4.930 4.033 4.281 1.00 91.81 86 SER A O 1
ATOM 716 N N . THR A 1 87 ? 6.071 3.076 2.609 1.00 93.50 87 THR A N 1
ATOM 717 C CA . THR A 1 87 ? 6.098 1.734 3.212 1.00 93.50 87 THR A CA 1
ATOM 718 C C . THR A 1 87 ? 6.875 1.721 4.525 1.00 93.50 87 THR A C 1
ATOM 720 O O . THR A 1 87 ? 6.420 1.111 5.492 1.00 93.50 87 THR A O 1
ATOM 723 N N . TYR A 1 88 ? 8.018 2.409 4.571 1.00 91.06 88 TYR A N 1
ATOM 724 C CA . TYR A 1 88 ? 8.804 2.573 5.788 1.00 91.06 88 TYR A CA 1
ATOM 725 C C . TYR A 1 88 ? 7.989 3.270 6.889 1.00 91.06 88 TYR A C 1
ATOM 727 O O . TYR A 1 88 ? 7.908 2.760 8.004 1.00 91.06 88 TYR A O 1
ATOM 735 N N . GLU A 1 89 ? 7.316 4.380 6.576 1.00 91.44 89 GLU A N 1
ATOM 736 C CA . GLU A 1 89 ? 6.481 5.093 7.555 1.00 91.44 89 GLU A CA 1
ATOM 737 C C . GLU A 1 89 ? 5.320 4.235 8.077 1.00 91.44 89 GLU A C 1
ATOM 739 O O . GLU A 1 89 ? 5.068 4.182 9.279 1.00 91.44 89 GLU A O 1
ATOM 744 N N . ILE A 1 90 ? 4.627 3.521 7.182 1.00 93.12 90 ILE A N 1
ATOM 745 C CA . ILE A 1 90 ? 3.519 2.628 7.552 1.00 93.12 90 ILE A CA 1
ATOM 746 C C . ILE A 1 90 ? 4.021 1.497 8.457 1.00 93.12 90 ILE A C 1
ATOM 748 O O . ILE A 1 90 ? 3.348 1.130 9.422 1.00 93.12 90 ILE A O 1
ATOM 752 N N . ARG A 1 91 ? 5.205 0.947 8.170 1.00 92.44 91 ARG A N 1
ATOM 753 C CA . ARG A 1 91 ? 5.844 -0.066 9.014 1.00 92.44 91 ARG A CA 1
ATOM 754 C C . ARG A 1 91 ? 6.100 0.467 10.422 1.00 92.44 91 ARG A C 1
ATOM 756 O O . ARG A 1 91 ? 5.799 -0.248 11.375 1.00 92.44 91 ARG A O 1
ATOM 763 N N . GLU A 1 92 ? 6.629 1.678 10.564 1.00 90.94 92 GLU A N 1
ATOM 764 C CA . GLU A 1 92 ? 6.869 2.285 11.880 1.00 90.94 92 GLU A CA 1
ATOM 765 C C . GLU A 1 92 ? 5.556 2.497 12.645 1.00 90.94 92 GLU A C 1
ATOM 767 O O . GLU A 1 92 ? 5.459 2.108 13.809 1.00 90.94 92 GLU A O 1
ATOM 772 N N . ASP A 1 93 ? 4.507 2.988 11.977 1.00 91.31 93 ASP A N 1
ATOM 773 C CA . ASP A 1 93 ? 3.186 3.150 12.593 1.00 91.31 93 ASP A CA 1
ATOM 774 C C . ASP A 1 93 ? 2.616 1.805 13.090 1.00 91.31 93 ASP A C 1
ATOM 776 O O . ASP A 1 93 ? 2.021 1.736 14.168 1.00 91.31 93 ASP A O 1
ATOM 780 N N . ILE A 1 94 ? 2.794 0.716 12.328 1.00 89.81 94 ILE A N 1
ATOM 781 C CA . ILE A 1 94 ? 2.365 -0.635 12.734 1.00 89.81 94 ILE A CA 1
ATOM 782 C C . ILE A 1 94 ? 3.171 -1.097 13.953 1.00 89.81 94 ILE A C 1
ATOM 784 O O . ILE A 1 94 ? 2.599 -1.622 14.911 1.00 89.81 94 ILE A O 1
ATOM 788 N N . GLN A 1 95 ? 4.490 -0.897 13.947 1.00 88.81 95 GLN A N 1
ATOM 789 C CA . GLN A 1 95 ? 5.360 -1.289 15.057 1.00 88.81 95 GLN A CA 1
ATOM 790 C C . GLN A 1 95 ? 5.080 -0.501 16.336 1.00 88.81 95 GLN A C 1
ATOM 792 O O . GLN A 1 95 ? 5.213 -1.054 17.426 1.00 88.81 95 GLN A O 1
ATOM 797 N N . GLU A 1 96 ? 4.663 0.758 16.219 1.00 88.00 96 GLU A N 1
ATOM 798 C CA . GLU A 1 96 ? 4.225 1.560 17.356 1.00 88.00 96 GLU A CA 1
ATOM 799 C C . GLU A 1 96 ? 2.842 1.112 17.849 1.00 88.00 96 GLU A C 1
ATOM 801 O O . GLU A 1 96 ? 2.629 0.968 19.053 1.00 88.00 96 GLU A O 1
ATOM 806 N N . ALA A 1 97 ? 1.890 0.863 16.946 1.00 84.25 97 ALA A N 1
ATOM 807 C CA . ALA A 1 97 ? 0.505 0.582 17.316 1.00 84.25 97 ALA A CA 1
ATOM 808 C C . ALA A 1 97 ? 0.308 -0.821 17.908 1.00 84.25 97 ALA A C 1
ATOM 810 O O . ALA A 1 97 ? -0.367 -0.965 18.930 1.00 84.25 97 ALA A O 1
ATOM 811 N N . VAL A 1 98 ? 0.890 -1.854 17.292 1.00 81.75 98 VAL A N 1
ATOM 812 C CA . VAL A 1 98 ? 0.595 -3.256 17.627 1.00 81.75 98 VAL A CA 1
ATOM 813 C C . VAL A 1 98 ? 0.924 -3.628 19.080 1.00 81.75 98 VAL A C 1
ATOM 815 O O . VAL A 1 98 ? 0.072 -4.246 19.713 1.00 81.75 98 VAL A O 1
ATOM 818 N N . PRO A 1 99 ? 2.062 -3.227 19.681 1.00 78.19 99 PRO A N 1
ATOM 819 C CA . PRO A 1 99 ? 2.362 -3.550 21.081 1.00 78.19 99 PRO A CA 1
ATOM 820 C C . PRO A 1 99 ? 1.355 -2.985 22.093 1.00 78.19 99 PRO A C 1
ATOM 822 O O . PRO A 1 99 ? 1.238 -3.498 23.204 1.00 78.19 99 PRO A O 1
ATOM 825 N N . HIS A 1 100 ? 0.630 -1.924 21.726 1.00 73.88 100 HIS A N 1
ATOM 826 C CA . HIS A 1 100 ? -0.409 -1.324 22.565 1.00 73.88 100 HIS A CA 1
ATOM 827 C C . HIS A 1 100 ? -1.771 -2.013 22.406 1.00 73.88 100 HIS A C 1
ATOM 829 O O . HIS A 1 100 ? -2.678 -1.786 23.213 1.00 73.88 100 HIS A O 1
ATOM 835 N N . LEU A 1 101 ? -1.927 -2.855 21.382 1.00 63.09 101 LEU A N 1
ATOM 836 C CA . LEU A 1 101 ? -3.088 -3.712 21.217 1.00 63.09 101 LEU A CA 1
ATOM 837 C C . LEU A 1 101 ? -2.908 -4.893 22.171 1.00 63.09 101 LEU A C 1
ATOM 839 O O . LEU A 1 101 ? -2.122 -5.802 21.924 1.00 63.09 101 LEU A O 1
ATOM 843 N N . LEU A 1 102 ? -3.642 -4.882 23.284 1.00 48.59 102 LEU A N 1
ATOM 844 C CA . LEU A 1 102 ? -3.788 -6.041 24.170 1.00 48.59 102 LEU A CA 1
ATOM 845 C C . LEU A 1 102 ? -4.614 -7.122 23.448 1.00 48.59 102 LEU A C 1
ATOM 847 O O . LEU A 1 102 ? -5.759 -7.382 23.814 1.00 48.59 102 LEU A O 1
ATOM 851 N N . ALA A 1 103 ? -4.074 -7.665 22.355 1.00 47.16 103 ALA A N 1
ATOM 852 C CA . ALA A 1 103 ? -4.764 -8.574 21.458 1.00 47.16 103 ALA A CA 1
ATOM 853 C C . ALA A 1 103 ? -5.224 -9.815 22.233 1.00 47.16 103 ALA A C 1
ATOM 855 O O . ALA A 1 103 ? -4.421 -10.533 22.826 1.00 47.16 103 ALA A O 1
ATOM 856 N N . TYR A 1 104 ? -6.535 -10.045 22.235 1.00 40.12 104 TYR A N 1
ATOM 857 C CA . TYR A 1 104 ? -7.173 -11.221 22.810 1.00 40.12 104 TYR A CA 1
ATOM 858 C C . TYR A 1 104 ? -8.062 -11.854 21.737 1.00 40.12 104 TYR A C 1
ATOM 860 O O . TYR A 1 104 ? -8.668 -11.153 20.927 1.00 40.12 104 TYR A O 1
ATOM 868 N N . ILE A 1 105 ? -8.087 -13.184 21.683 1.00 41.41 105 ILE A N 1
ATOM 869 C CA . ILE A 1 105 ? -8.821 -13.928 20.654 1.00 41.41 105 ILE A CA 1
ATOM 870 C C . ILE A 1 105 ? -10.293 -14.009 21.070 1.00 41.41 105 ILE A C 1
ATOM 872 O O . ILE A 1 105 ? -10.603 -14.576 22.117 1.00 41.41 105 ILE A O 1
ATOM 876 N N . ASN A 1 106 ? -11.195 -13.469 20.247 1.00 38.22 106 ASN A N 1
ATOM 877 C CA . ASN A 1 106 ? -12.632 -13.720 20.363 1.00 38.22 106 ASN A CA 1
ATOM 878 C C . ASN A 1 106 ? -13.011 -14.940 19.515 1.00 38.22 106 ASN A C 1
ATOM 880 O O . ASN A 1 106 ? -12.642 -15.035 18.349 1.00 38.22 106 ASN A O 1
ATOM 884 N N . HIS A 1 107 ? -13.739 -15.879 20.121 1.00 38.19 107 HIS A N 1
ATOM 885 C CA . HIS A 1 107 ? -14.053 -17.203 19.570 1.00 38.19 107 HIS A CA 1
ATOM 886 C C . HIS A 1 107 ? -15.233 -17.247 18.575 1.00 38.19 107 HIS A C 1
ATOM 888 O O . HIS A 1 107 ? -15.714 -18.332 18.262 1.00 38.19 107 HIS A O 1
ATOM 894 N N . GLU A 1 108 ? -15.698 -16.117 18.044 1.00 41.47 108 GLU A N 1
ATOM 895 C CA . GLU A 1 108 ? -16.862 -16.079 17.145 1.00 41.47 108 GLU A CA 1
ATOM 896 C C . GLU A 1 108 ? -16.451 -15.533 15.775 1.00 41.47 108 GLU A C 1
ATOM 898 O O . GLU A 1 108 ? -16.463 -14.334 15.508 1.00 41.47 108 GLU A O 1
ATOM 903 N N . GLY A 1 109 ? -15.992 -16.460 14.931 1.00 42.16 109 GLY A N 1
ATOM 904 C CA . GLY A 1 109 ? -15.536 -16.213 13.568 1.00 42.16 109 GLY A CA 1
ATOM 905 C C . GLY A 1 109 ? -16.676 -16.251 12.558 1.00 42.16 109 GLY A C 1
ATOM 906 O O . GLY A 1 109 ? -16.810 -17.225 11.824 1.00 42.16 109 GLY A O 1
ATOM 907 N N . GLU A 1 110 ? -17.457 -15.177 12.482 1.00 34.03 110 GLU A N 1
ATOM 908 C CA . GLU A 1 110 ? -18.281 -14.903 11.303 1.00 34.03 110 GLU A CA 1
ATOM 909 C C . GLU A 1 110 ? -17.897 -13.544 10.712 1.00 34.03 110 GLU A C 1
ATOM 911 O O . GLU A 1 110 ? -18.264 -12.484 11.218 1.00 34.03 110 GLU A O 1
ATOM 916 N N . THR A 1 111 ? -17.139 -13.575 9.618 1.00 37.31 111 THR A N 1
ATOM 917 C CA . THR A 1 111 ? -16.756 -12.394 8.842 1.00 37.31 111 THR A CA 1
ATOM 918 C C . THR A 1 111 ? -17.290 -12.530 7.415 1.00 37.31 111 THR A C 1
ATOM 920 O O . THR A 1 111 ? -16.751 -13.243 6.574 1.00 37.31 111 THR A O 1
ATOM 923 N N . ALA A 1 112 ? -18.399 -11.843 7.129 1.00 28.72 112 ALA A N 1
ATOM 924 C CA . ALA A 1 112 ? -18.940 -11.712 5.779 1.00 28.72 112 ALA A CA 1
ATOM 925 C C . ALA A 1 112 ? -18.388 -10.430 5.131 1.00 28.72 112 ALA A C 1
ATOM 927 O O . ALA A 1 112 ? -18.805 -9.315 5.454 1.00 28.72 112 ALA A O 1
ATOM 928 N N . PHE A 1 113 ? -17.429 -10.575 4.214 1.00 43.88 113 PHE A N 1
ATOM 929 C CA . PHE A 1 113 ? -16.730 -9.439 3.613 1.00 43.88 113 PHE A CA 1
ATOM 930 C C . PHE A 1 113 ? -17.550 -8.753 2.518 1.00 43.88 113 PHE A C 1
ATOM 932 O O . PHE A 1 113 ? -17.524 -9.097 1.340 1.00 43.88 113 PHE A O 1
ATOM 939 N N . ARG A 1 114 ? -18.247 -7.702 2.949 1.00 47.66 114 ARG A N 1
ATOM 940 C CA . ARG A 1 114 ? -18.475 -6.473 2.168 1.00 47.66 114 ARG A CA 1
ATOM 941 C C . ARG A 1 114 ? -18.332 -5.218 3.036 1.00 47.66 114 ARG A C 1
ATOM 943 O O . ARG A 1 114 ? -18.118 -4.132 2.505 1.00 47.66 114 ARG A O 1
ATOM 950 N N . ALA A 1 115 ? -18.438 -5.363 4.357 1.00 56.25 115 ALA A N 1
ATOM 951 C CA . ALA A 1 115 ? -18.327 -4.269 5.301 1.00 56.25 115 ALA A CA 1
ATOM 952 C C . ALA A 1 115 ? -17.548 -4.698 6.553 1.00 56.25 115 ALA A C 1
ATOM 954 O O . ALA A 1 115 ? -17.738 -5.798 7.063 1.00 56.25 115 ALA A O 1
ATOM 955 N N . VAL A 1 116 ? -16.674 -3.818 7.033 1.00 75.62 116 VAL A N 1
ATOM 956 C CA . VAL A 1 116 ? -15.911 -3.970 8.272 1.00 75.62 116 VAL A CA 1
ATOM 957 C C . VAL A 1 116 ? -16.695 -3.300 9.393 1.00 75.62 116 VAL A C 1
ATOM 959 O O . VAL A 1 116 ? -16.922 -2.089 9.349 1.00 75.62 116 VAL A O 1
ATOM 962 N N . THR A 1 117 ? -17.105 -4.064 10.403 1.00 76.94 117 THR A N 1
ATOM 963 C CA . THR A 1 117 ? -17.806 -3.525 11.574 1.00 76.94 117 THR A CA 1
ATOM 964 C C . THR A 1 117 ? -16.860 -3.436 12.765 1.00 76.94 117 THR A C 1
ATOM 966 O O . THR A 1 117 ? -16.195 -4.409 13.109 1.00 76.94 117 THR A O 1
ATOM 969 N N . PHE A 1 118 ? -16.805 -2.276 13.418 1.00 80.06 118 PHE A N 1
ATOM 970 C CA . PHE A 1 118 ? -16.029 -2.071 14.641 1.00 80.06 118 PHE A CA 1
ATOM 971 C C . PHE A 1 118 ? -16.838 -1.318 15.700 1.00 80.06 118 PHE A C 1
ATOM 973 O O . PHE A 1 118 ? -17.752 -0.552 15.388 1.00 80.06 118 PHE A O 1
ATOM 980 N N . SER A 1 119 ? -16.490 -1.539 16.969 1.00 80.69 119 SER A N 1
ATOM 981 C CA . SER A 1 119 ? -17.116 -0.873 18.113 1.00 80.69 119 SER A CA 1
ATOM 982 C C . SER A 1 119 ? -16.204 0.206 18.688 1.00 80.69 119 SER A C 1
ATOM 984 O O . SER A 1 119 ? -15.018 -0.030 18.909 1.00 80.69 119 SER A O 1
ATOM 986 N N . ILE A 1 120 ? -16.768 1.381 18.977 1.00 82.31 120 ILE A N 1
ATOM 987 C CA . ILE A 1 120 ? -16.067 2.502 19.623 1.00 82.31 120 ILE A CA 1
ATOM 988 C C . ILE A 1 120 ? -16.383 2.625 21.124 1.00 82.31 120 ILE A C 1
ATOM 990 O O . ILE A 1 120 ? -16.004 3.613 21.760 1.00 82.31 120 ILE A O 1
ATOM 994 N N . SER A 1 121 ? -17.081 1.644 21.707 1.00 77.19 121 SER A N 1
ATOM 995 C CA . SER A 1 121 ? -17.554 1.667 23.101 1.00 77.19 121 SER A CA 1
ATOM 996 C C . SER A 1 121 ? -16.420 1.788 24.127 1.00 77.19 121 SER A C 1
ATOM 998 O O . SER A 1 121 ? -16.519 2.514 25.115 1.00 77.19 121 SER A O 1
ATOM 1000 N N . SER A 1 122 ? -15.277 1.157 23.875 1.00 78.00 122 SER A N 1
ATOM 1001 C CA . SER A 1 122 ? -14.115 1.189 24.770 1.00 78.00 122 SER A CA 1
ATOM 1002 C C . SER A 1 122 ? -13.228 2.426 24.577 1.00 78.00 122 SER A C 1
ATOM 1004 O O . SER A 1 122 ? -12.292 2.655 25.347 1.00 78.00 122 SER A O 1
ATOM 1006 N N . TYR A 1 123 ? -13.502 3.257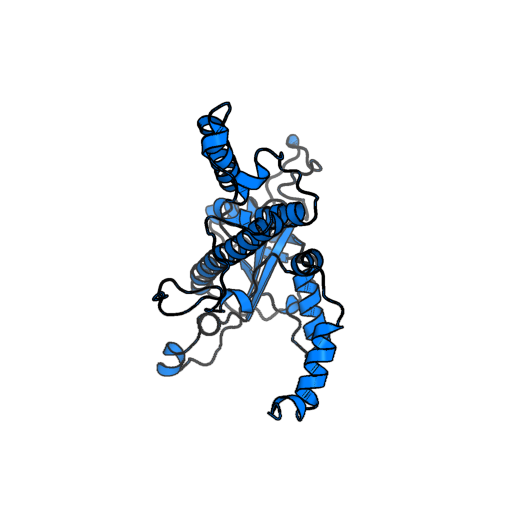 23.565 1.00 82.12 123 TYR A N 1
ATOM 1007 C CA . TYR A 1 123 ? -12.624 4.362 23.190 1.00 82.12 123 TYR A CA 1
ATOM 1008 C C . TYR A 1 123 ? -12.873 5.612 24.037 1.00 82.12 123 TYR A C 1
ATOM 1010 O O . TYR A 1 123 ? -14.010 5.995 24.325 1.00 82.12 123 TYR A O 1
ATOM 1018 N N . LYS A 1 124 ? -11.787 6.322 24.372 1.00 85.38 124 LYS A N 1
ATOM 1019 C CA . LYS A 1 124 ? -11.849 7.657 24.991 1.00 85.38 124 LYS A CA 1
ATOM 1020 C C . LYS A 1 124 ? -12.541 8.648 24.048 1.00 85.38 124 LYS A C 1
ATOM 1022 O O . LYS A 1 124 ? -12.407 8.534 22.833 1.00 85.38 124 LYS A O 1
ATOM 1027 N N . ALA A 1 125 ? -13.193 9.679 24.592 1.00 83.94 125 ALA A N 1
ATOM 1028 C CA . ALA A 1 125 ? -13.962 10.661 23.811 1.00 83.94 125 ALA A CA 1
ATOM 1029 C C . ALA A 1 125 ? -13.183 11.275 22.629 1.00 83.94 125 ALA A C 1
ATOM 1031 O O . ALA A 1 125 ? -13.723 11.405 21.533 1.00 83.94 125 ALA A O 1
ATOM 1032 N N . ARG A 1 126 ? -11.893 11.586 22.824 1.00 86.62 126 ARG A N 1
ATOM 1033 C CA . ARG A 1 126 ? -11.014 12.077 21.752 1.00 86.62 126 ARG A CA 1
ATOM 1034 C C . ARG A 1 126 ? -10.872 11.066 20.609 1.00 86.62 126 ARG A C 1
ATOM 1036 O O . ARG A 1 126 ? -11.086 11.429 19.462 1.00 86.62 126 ARG A O 1
ATOM 1043 N N . MET A 1 127 ? -10.578 9.807 20.932 1.00 83.75 127 MET A N 1
ATOM 1044 C CA . MET A 1 127 ? -10.465 8.725 19.947 1.00 83.75 127 MET A CA 1
ATOM 1045 C C . MET A 1 127 ? -11.802 8.487 19.244 1.00 83.75 127 MET A C 1
ATOM 1047 O O . MET A 1 127 ? -11.834 8.408 18.025 1.00 83.75 127 MET A O 1
ATOM 1051 N N . ARG A 1 128 ? -12.925 8.467 19.977 1.00 85.75 128 ARG A N 1
ATOM 1052 C CA . ARG A 1 128 ? -14.264 8.362 19.370 1.00 85.75 128 ARG A CA 1
ATOM 1053 C C . ARG A 1 128 ? -14.507 9.467 18.343 1.00 85.75 128 ARG A C 1
ATOM 1055 O O . ARG A 1 128 ? -15.000 9.179 17.262 1.00 85.75 128 ARG A O 1
ATOM 1062 N N . SER A 1 129 ? -14.154 10.712 18.669 1.00 86.19 129 SER A N 1
ATOM 1063 C CA . SER A 1 129 ? -14.269 11.844 17.739 1.00 86.19 129 SER A CA 1
ATOM 1064 C C . SER A 1 129 ? -13.396 11.645 16.501 1.00 86.19 129 SER A C 1
ATOM 1066 O O . SER A 1 129 ? -13.862 11.823 15.382 1.00 86.19 129 SER A O 1
ATOM 1068 N N . GLU A 1 130 ? -12.152 11.202 16.695 1.00 88.25 130 GLU A N 1
ATOM 1069 C CA . GLU A 1 130 ? -11.232 10.927 15.597 1.00 88.25 130 GLU A CA 1
ATOM 1070 C C . GLU A 1 130 ? -11.777 9.823 14.676 1.00 88.25 130 GLU A C 1
ATOM 1072 O O . GLU A 1 130 ? -11.811 10.030 13.465 1.00 88.25 130 GLU A O 1
ATOM 1077 N N . TRP A 1 131 ? -12.237 8.687 15.206 1.00 88.00 131 TRP A N 1
ATOM 1078 C CA . TRP A 1 131 ? -12.825 7.593 14.415 1.00 88.00 131 TRP A CA 1
ATOM 1079 C C . TRP A 1 131 ? -14.160 7.979 13.763 1.00 88.00 131 TRP A C 1
ATOM 1081 O O . TRP A 1 131 ? -14.427 7.591 12.631 1.00 88.00 131 TRP A O 1
ATOM 1091 N N . ASN A 1 132 ? -14.973 8.807 14.424 1.00 86.69 132 ASN A N 1
ATOM 1092 C CA . ASN A 1 132 ? -16.186 9.374 13.832 1.00 86.69 132 ASN A CA 1
ATOM 1093 C C . ASN A 1 132 ? -15.893 10.429 12.758 1.00 86.69 132 ASN A C 1
ATOM 1095 O O . ASN A 1 132 ? -16.825 10.821 12.070 1.00 86.69 132 ASN A O 1
ATOM 1099 N N . ALA A 1 133 ? -14.653 10.909 12.627 1.00 87.75 133 ALA A N 1
ATOM 1100 C CA . ALA A 1 133 ? -14.234 11.859 11.596 1.00 87.75 133 ALA A CA 1
ATOM 1101 C C . ALA A 1 133 ? -13.651 11.175 10.349 1.00 87.75 133 ALA A C 1
ATOM 1103 O O . ALA A 1 133 ? -13.146 11.868 9.468 1.00 87.75 133 ALA A O 1
ATOM 1104 N N . LEU A 1 134 ? -13.693 9.838 10.283 1.00 88.38 134 LEU A N 1
ATOM 1105 C CA . LEU A 1 134 ? -13.377 9.102 9.061 1.00 88.38 134 LEU A CA 1
ATOM 1106 C C . LEU A 1 134 ? -14.299 9.548 7.923 1.00 88.38 134 LEU A C 1
ATOM 1108 O O . LEU A 1 134 ? -15.494 9.761 8.137 1.00 88.38 134 LEU A O 1
ATOM 1112 N N . LYS A 1 135 ? -13.746 9.682 6.725 1.00 87.06 135 LYS A N 1
ATOM 1113 C CA . LYS A 1 135 ? -14.458 10.141 5.528 1.00 87.06 135 LYS A CA 1
ATOM 1114 C C . LYS A 1 135 ? -14.203 9.209 4.348 1.00 87.06 135 LYS A C 1
ATOM 1116 O O . LYS A 1 135 ? -13.326 8.350 4.401 1.00 87.06 135 LYS A O 1
ATOM 1121 N N . GLU A 1 136 ? -14.972 9.407 3.285 1.00 87.75 136 GLU A N 1
ATOM 1122 C CA . GLU A 1 136 ? -14.690 8.809 1.979 1.00 87.75 136 GLU A CA 1
ATOM 1123 C C . GLU A 1 136 ? -13.246 9.115 1.547 1.00 87.75 136 GLU A C 1
ATOM 1125 O O . GLU A 1 136 ? -12.724 10.204 1.816 1.00 87.75 136 GLU A O 1
ATOM 1130 N N . HIS A 1 137 ? -12.614 8.138 0.900 1.00 89.38 137 HIS A N 1
ATOM 1131 C CA . HIS A 1 137 ? -11.223 8.156 0.444 1.00 89.38 137 HIS A CA 1
ATOM 1132 C C . HIS A 1 137 ? -10.152 8.110 1.544 1.00 89.38 137 HIS A C 1
ATOM 1134 O O . HIS A 1 137 ? -8.958 8.121 1.238 1.00 89.38 137 HIS A O 1
ATOM 1140 N N . ASP A 1 138 ? -10.529 8.020 2.826 1.00 91.12 138 ASP A N 1
ATOM 1141 C CA . ASP A 1 138 ? -9.545 7.750 3.874 1.00 91.12 138 ASP A CA 1
ATOM 1142 C C . ASP A 1 138 ? -8.960 6.340 3.692 1.00 91.12 138 ASP A C 1
ATOM 1144 O O . ASP A 1 138 ? -9.682 5.362 3.488 1.00 91.12 138 ASP A O 1
ATOM 1148 N N . VAL A 1 139 ? -7.636 6.227 3.804 1.00 93.31 139 VAL A N 1
ATOM 1149 C CA . VAL A 1 139 ? -6.930 4.943 3.728 1.00 93.31 139 VAL A CA 1
ATOM 1150 C C . VAL A 1 139 ? -6.858 4.292 5.110 1.00 93.31 139 VAL A C 1
ATOM 1152 O O . VAL A 1 139 ? -6.434 4.920 6.085 1.00 93.31 139 VAL A O 1
ATOM 1155 N N . LEU A 1 140 ? -7.226 3.015 5.182 1.00 92.94 140 LEU A N 1
ATOM 1156 C CA . LEU A 1 140 ? -7.162 2.165 6.371 1.00 92.94 140 LEU A CA 1
ATOM 1157 C C . LEU A 1 140 ? -6.345 0.902 6.080 1.00 92.94 140 LEU A C 1
ATOM 1159 O O . LEU A 1 140 ? -6.198 0.495 4.929 1.00 92.94 140 LEU A O 1
ATOM 1163 N N . PHE A 1 141 ? -5.843 0.257 7.130 1.00 94.31 141 PHE A N 1
ATOM 1164 C CA . PHE A 1 141 ? -5.079 -0.986 7.027 1.00 94.31 141 PHE A CA 1
ATOM 1165 C C . PHE A 1 141 ? -5.777 -2.111 7.787 1.00 94.31 141 PHE A C 1
ATOM 1167 O O . PHE A 1 141 ? -6.138 -1.963 8.953 1.00 94.31 141 PHE A O 1
ATOM 1174 N N . LEU A 1 142 ? -5.957 -3.237 7.109 1.00 92.06 142 LEU A N 1
ATOM 1175 C CA . LEU A 1 142 ? -6.457 -4.489 7.652 1.00 92.06 142 LEU A CA 1
ATOM 1176 C C . LEU A 1 142 ? -5.255 -5.342 8.046 1.00 92.06 142 LEU A C 1
ATOM 1178 O O . LEU A 1 142 ? -4.392 -5.631 7.214 1.00 92.06 142 LEU A O 1
ATOM 1182 N N . LEU A 1 143 ? -5.192 -5.715 9.320 1.00 91.19 143 LEU A N 1
ATOM 1183 C CA . LEU A 1 143 ? -4.112 -6.511 9.883 1.00 91.19 143 LEU A CA 1
ATOM 1184 C C . LEU A 1 143 ? -4.662 -7.847 10.382 1.00 91.19 143 LEU A C 1
ATOM 1186 O O . LEU A 1 143 ? -5.749 -7.917 10.966 1.00 91.19 143 LEU A O 1
ATOM 1190 N N . SER A 1 144 ? -3.885 -8.900 10.158 1.00 89.50 144 SER A N 1
ATOM 1191 C CA . SER A 1 144 ? -4.118 -10.228 10.720 1.00 89.50 144 SER A CA 1
ATOM 1192 C C . SER A 1 144 ? -3.006 -10.534 11.710 1.00 89.50 144 SER A C 1
ATOM 1194 O O . SER A 1 144 ? -1.850 -10.706 11.318 1.00 89.50 144 SER A O 1
ATOM 1196 N N . ILE A 1 145 ? -3.341 -10.534 13.000 1.00 84.06 145 ILE A N 1
ATOM 1197 C CA . ILE A 1 145 ? -2.388 -10.797 14.079 1.00 84.06 145 ILE A CA 1
ATOM 1198 C C . ILE A 1 145 ? -2.771 -12.077 14.807 1.00 84.06 145 ILE A C 1
ATOM 1200 O O . ILE A 1 145 ? -3.826 -12.159 15.434 1.00 84.06 145 ILE A O 1
ATOM 1204 N N . ARG A 1 146 ? -1.892 -13.073 14.765 1.00 82.25 146 ARG A N 1
ATOM 1205 C CA . ARG A 1 146 ? -2.019 -14.325 15.507 1.00 82.25 146 ARG A CA 1
ATOM 1206 C C . ARG A 1 146 ? -0.840 -14.424 16.477 1.00 82.25 146 ARG A C 1
ATOM 1208 O O . ARG A 1 146 ? 0.267 -14.742 16.043 1.00 82.25 146 ARG A O 1
ATOM 1215 N N . PRO A 1 147 ? -1.035 -14.120 17.773 1.00 69.44 147 PRO A N 1
ATOM 1216 C CA . PRO A 1 147 ? 0.049 -14.215 18.739 1.00 69.44 147 PRO A CA 1
ATOM 1217 C C . PRO A 1 147 ? 0.526 -15.668 18.845 1.00 69.44 147 PRO A C 1
ATOM 1219 O O . PRO A 1 147 ? -0.281 -16.590 18.977 1.00 69.44 147 PRO A O 1
ATOM 1222 N N . SER A 1 148 ? 1.841 -15.880 18.796 1.00 63.03 148 SER A N 1
ATOM 1223 C CA . SER A 1 148 ? 2.432 -17.186 19.081 1.00 63.03 148 SER A CA 1
ATOM 1224 C C . SER A 1 148 ? 2.326 -17.463 20.582 1.00 63.03 148 SER A C 1
ATOM 1226 O O . SER A 1 148 ? 2.890 -16.726 21.390 1.00 63.03 148 SER A O 1
ATOM 1228 N N . PHE A 1 149 ? 1.592 -18.511 20.962 1.00 52.31 149 PHE A N 1
ATOM 1229 C CA . PHE A 1 149 ? 1.384 -18.883 22.368 1.00 52.31 149 PHE A CA 1
ATOM 1230 C C . PHE A 1 149 ? 2.600 -19.545 23.021 1.00 52.31 149 PHE A C 1
ATOM 1232 O O . PHE A 1 149 ? 2.670 -19.593 24.248 1.00 52.31 149 PHE A O 1
ATOM 1239 N N . GLU A 1 150 ? 3.554 -20.049 22.239 1.00 60.28 150 GLU A N 1
ATOM 1240 C CA . GLU A 1 150 ? 4.794 -20.579 22.797 1.00 60.28 150 GLU A CA 1
ATOM 1241 C C . GLU A 1 150 ? 5.704 -19.407 23.185 1.00 60.28 150 GLU A C 1
ATOM 1243 O O . GLU A 1 150 ? 6.084 -18.619 22.311 1.00 60.28 150 GLU A O 1
ATOM 1248 N N . PRO A 1 151 ? 6.037 -19.237 24.481 1.00 60.41 151 PRO A N 1
ATOM 1249 C CA . PRO A 1 151 ? 7.006 -18.234 24.879 1.00 60.41 151 PRO A CA 1
ATOM 1250 C C . PRO A 1 151 ? 8.333 -18.598 24.221 1.00 60.41 151 PRO A C 1
ATOM 1252 O O . PRO A 1 151 ? 8.963 -19.587 24.598 1.00 60.41 151 PRO A O 1
ATOM 1255 N N . LEU A 1 152 ? 8.732 -17.798 23.230 1.00 63.62 152 LEU A N 1
ATOM 1256 C CA . LEU A 1 152 ? 10.049 -17.894 22.613 1.00 63.62 152 LEU A CA 1
ATOM 1257 C C . LEU A 1 152 ? 11.088 -17.922 23.736 1.00 63.62 152 LEU A C 1
ATOM 1259 O O . LEU A 1 152 ? 11.040 -17.098 24.658 1.00 63.62 152 LEU A O 1
ATOM 1263 N N . SER A 1 153 ? 12.030 -18.861 23.674 1.00 71.38 153 SER A N 1
ATOM 1264 C CA . SER A 1 153 ? 13.173 -18.832 24.583 1.00 71.38 153 SER A CA 1
ATOM 1265 C C . SER A 1 153 ? 13.903 -17.487 24.456 1.00 71.38 153 SER A C 1
ATOM 1267 O O . SER A 1 153 ? 13.802 -16.799 23.438 1.00 71.38 153 SER A O 1
ATOM 1269 N N . ALA A 1 154 ? 14.666 -17.083 25.474 1.00 71.25 154 ALA A N 1
ATOM 1270 C CA . ALA A 1 154 ? 15.381 -15.801 25.442 1.00 71.25 154 ALA A CA 1
ATOM 1271 C C . ALA A 1 154 ? 16.304 -15.657 24.209 1.00 71.25 154 ALA A C 1
ATOM 1273 O O . ALA A 1 154 ? 16.513 -14.548 23.719 1.00 71.25 154 ALA A O 1
ATOM 1274 N N . GLU A 1 155 ? 16.816 -16.773 23.678 1.00 70.25 155 GLU A N 1
ATOM 1275 C CA . GLU A 1 155 ? 17.635 -16.808 22.462 1.00 70.25 155 GLU A CA 1
ATOM 1276 C C . GLU A 1 155 ? 16.807 -16.693 21.174 1.00 70.25 155 GLU A C 1
ATOM 1278 O O . GLU A 1 155 ? 17.229 -16.026 20.228 1.00 70.25 155 GLU A O 1
ATOM 1283 N N . GLU A 1 156 ? 15.622 -17.304 21.130 1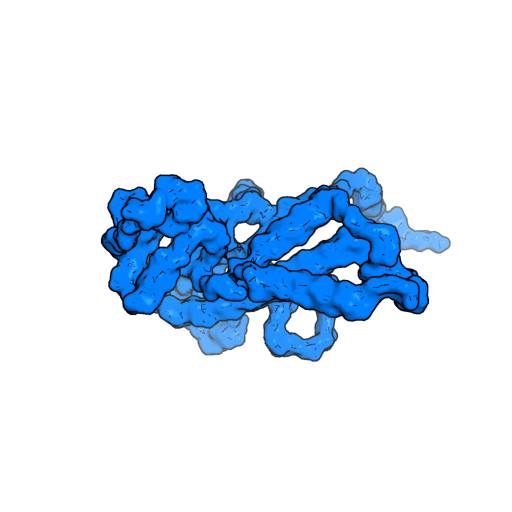.00 69.50 156 GLU A N 1
ATOM 1284 C CA . GLU A 1 156 ? 14.701 -17.209 19.992 1.00 69.50 156 GLU A CA 1
ATOM 1285 C C . GLU A 1 156 ? 14.046 -15.830 19.921 1.00 69.50 156 GLU A C 1
ATOM 1287 O O . GLU A 1 156 ? 13.943 -15.257 18.842 1.00 69.50 156 GLU A O 1
ATOM 1292 N N . ALA A 1 157 ? 13.698 -15.235 21.064 1.00 66.81 157 ALA A N 1
ATOM 1293 C CA . ALA A 1 157 ? 13.164 -13.878 21.141 1.00 66.81 157 ALA A CA 1
ATOM 1294 C C . ALA A 1 157 ? 14.172 -12.825 20.646 1.00 66.81 157 ALA A C 1
ATOM 1296 O O . ALA A 1 157 ? 13.777 -11.832 20.036 1.00 66.81 157 ALA A O 1
ATOM 1297 N N . ALA A 1 158 ? 15.472 -13.053 20.872 1.00 67.50 158 ALA A N 1
ATOM 1298 C CA . ALA A 1 158 ? 16.541 -12.181 20.387 1.00 67.50 158 ALA A CA 1
ATOM 1299 C C . ALA A 1 158 ? 16.777 -12.296 18.869 1.00 67.50 158 ALA A C 1
ATOM 1301 O O . ALA A 1 158 ? 17.265 -11.347 18.258 1.00 67.50 158 ALA A O 1
ATOM 1302 N N . LYS A 1 159 ? 16.435 -13.440 18.261 1.00 70.56 159 LYS A N 1
ATOM 1303 C CA . LYS A 1 159 ? 16.575 -13.698 16.815 1.00 70.56 159 LYS A CA 1
ATOM 1304 C C . LYS A 1 159 ? 15.270 -13.528 16.033 1.00 70.56 159 LYS A C 1
ATOM 1306 O O . LYS A 1 159 ? 15.304 -13.516 14.806 1.00 70.56 159 LYS A O 1
ATOM 1311 N N . ALA A 1 160 ? 14.135 -13.416 16.719 1.00 71.50 160 ALA A N 1
ATOM 1312 C CA . ALA A 1 160 ? 12.831 -13.303 16.092 1.00 71.50 160 ALA A CA 1
ATOM 1313 C C . ALA A 1 160 ? 12.704 -11.992 15.308 1.00 71.50 160 ALA A C 1
ATOM 1315 O O . ALA A 1 160 ? 12.949 -10.890 15.817 1.00 71.50 160 ALA A O 1
ATOM 1316 N N . SER A 1 161 ? 12.256 -12.123 14.061 1.00 78.19 161 SER A N 1
ATOM 1317 C CA . SER A 1 161 ? 11.925 -10.978 13.217 1.00 78.19 161 SER A CA 1
ATOM 1318 C C . SER A 1 161 ? 10.815 -10.135 13.857 1.00 78.19 161 SER A C 1
ATOM 1320 O O . SER A 1 161 ? 10.042 -10.606 14.697 1.00 78.19 161 SER A O 1
ATOM 1322 N N . VAL A 1 162 ? 10.726 -8.857 13.479 1.00 77.62 162 VAL A N 1
ATOM 1323 C CA . VAL A 1 162 ? 9.682 -7.964 14.007 1.00 77.62 162 VAL A CA 1
ATOM 1324 C C . VAL A 1 162 ? 8.263 -8.527 13.790 1.00 77.62 162 VAL A C 1
ATOM 1326 O O . VAL A 1 162 ? 7.517 -8.549 14.767 1.00 77.62 162 VAL A O 1
ATOM 1329 N N . PRO A 1 163 ? 7.885 -9.055 12.605 1.00 80.00 163 PRO A N 1
ATOM 1330 C CA . PRO A 1 163 ? 6.559 -9.643 12.395 1.00 80.00 163 PRO A CA 1
ATOM 1331 C C . PRO A 1 163 ? 6.276 -10.808 13.336 1.00 80.00 163 PRO A C 1
ATOM 1333 O O . PRO A 1 163 ? 5.199 -10.870 13.918 1.00 80.00 163 PRO A O 1
ATOM 1336 N N . GLN A 1 164 ? 7.263 -11.685 13.550 1.00 79.31 164 GLN A N 1
ATOM 1337 C CA . GLN A 1 164 ? 7.129 -12.830 14.453 1.00 79.31 164 GLN A CA 1
ATOM 1338 C C . GLN A 1 164 ? 6.894 -12.386 15.896 1.00 79.31 164 GLN A C 1
ATOM 1340 O O . GLN A 1 164 ? 6.011 -12.917 16.560 1.00 79.31 164 GLN A O 1
ATOM 1345 N N . ARG A 1 165 ? 7.630 -11.372 16.370 1.00 78.38 165 ARG A N 1
ATOM 1346 C CA . ARG A 1 165 ? 7.434 -10.815 17.720 1.00 78.38 165 ARG A CA 1
ATOM 1347 C C . ARG A 1 165 ? 6.069 -10.157 17.892 1.00 78.38 165 ARG A C 1
ATOM 1349 O O . ARG A 1 165 ? 5.512 -10.192 18.983 1.00 78.38 165 ARG A O 1
ATOM 1356 N N . LEU A 1 166 ? 5.548 -9.556 16.825 1.00 77.25 166 LEU A N 1
ATOM 1357 C CA . LEU A 1 166 ? 4.227 -8.936 16.806 1.00 77.25 166 LEU A CA 1
ATOM 1358 C C . LEU A 1 166 ? 3.093 -9.944 16.554 1.00 77.25 166 LEU A C 1
ATOM 1360 O O . LEU A 1 166 ? 1.934 -9.592 16.745 1.00 77.25 166 LEU A O 1
ATOM 1364 N N . GLY A 1 167 ? 3.398 -11.171 16.115 1.00 81.75 167 GLY A N 1
ATOM 1365 C CA . GLY A 1 167 ? 2.408 -12.133 15.622 1.00 81.75 167 GLY A CA 1
ATOM 1366 C C . GLY A 1 167 ? 1.712 -11.688 14.332 1.00 81.75 167 GLY A C 1
ATOM 1367 O O . GLY A 1 167 ? 0.629 -12.173 14.020 1.00 81.75 167 GLY A O 1
ATOM 1368 N N . LEU A 1 168 ? 2.281 -10.731 13.598 1.00 86.81 168 LEU A N 1
ATOM 1369 C CA . LEU A 1 168 ? 1.674 -10.171 12.395 1.00 86.81 168 LEU A CA 1
ATOM 1370 C C . LEU A 1 168 ? 1.868 -11.119 11.208 1.00 86.81 168 LEU A C 1
ATOM 1372 O O . LEU A 1 168 ? 3.000 -11.454 10.862 1.00 86.81 168 LEU A O 1
ATOM 1376 N N . GLN A 1 169 ? 0.761 -11.518 10.584 1.00 88.44 169 GLN A N 1
ATOM 1377 C CA . GLN A 1 169 ? 0.748 -12.426 9.437 1.00 88.44 169 GLN A CA 1
ATOM 1378 C C . GLN A 1 169 ? 0.487 -11.699 8.124 1.00 88.44 169 GLN A C 1
ATOM 1380 O O . GLN A 1 169 ? 1.241 -11.882 7.178 1.00 88.44 169 GLN A O 1
ATOM 1385 N N . PHE A 1 170 ? -0.551 -10.862 8.076 1.00 92.81 170 PHE A N 1
ATOM 1386 C CA . PHE A 1 170 ? -0.968 -10.197 6.843 1.00 92.81 170 PHE A CA 1
ATOM 1387 C C . PHE A 1 170 ? -1.252 -8.719 7.065 1.00 92.81 170 PHE A C 1
ATOM 1389 O O . PHE A 1 170 ? -1.816 -8.332 8.095 1.00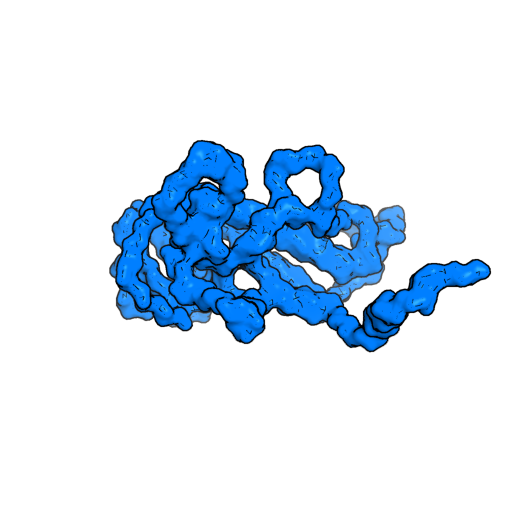 92.81 170 PHE A O 1
ATOM 1396 N N . VAL A 1 171 ? -0.905 -7.913 6.061 1.00 94.62 171 VAL A N 1
ATOM 1397 C CA . VAL A 1 171 ? -1.233 -6.489 5.977 1.00 94.62 171 VAL A CA 1
ATOM 1398 C C . VAL A 1 171 ? -1.855 -6.195 4.621 1.00 94.62 171 VAL A C 1
ATOM 1400 O O . VAL A 1 171 ? -1.238 -6.441 3.585 1.00 94.62 171 VAL A O 1
ATOM 1403 N N . ARG A 1 172 ? -3.069 -5.640 4.601 1.00 95.06 172 ARG A N 1
ATOM 1404 C CA . ARG A 1 172 ? -3.700 -5.142 3.371 1.00 95.06 172 ARG A CA 1
ATOM 1405 C C . ARG A 1 172 ? -4.207 -3.724 3.575 1.00 95.06 172 ARG A C 1
ATOM 1407 O O . ARG A 1 172 ? -4.846 -3.421 4.577 1.00 95.06 172 ARG A O 1
ATOM 1414 N N . GLY A 1 173 ? -3.914 -2.847 2.624 1.00 93.94 173 GLY A N 1
ATOM 1415 C CA . GLY A 1 173 ? -4.499 -1.512 2.593 1.00 93.94 173 GLY A CA 1
ATOM 1416 C C . GLY A 1 173 ? -5.881 -1.529 1.948 1.00 93.94 173 GLY A C 1
ATOM 1417 O O . GLY A 1 173 ? -6.175 -2.356 1.083 1.00 93.94 173 GLY A O 1
ATOM 1418 N N . CYS A 1 174 ? -6.731 -0.613 2.387 1.00 92.81 174 CYS A N 1
ATOM 1419 C CA . CYS A 1 174 ? -8.059 -0.414 1.836 1.00 92.81 174 CYS A CA 1
ATOM 1420 C C . CYS A 1 174 ? -8.450 1.064 1.898 1.00 92.81 174 CYS A C 1
ATOM 1422 O O . CYS A 1 174 ? -7.902 1.843 2.679 1.00 92.81 174 CYS A O 1
ATOM 1424 N N . GLU A 1 175 ? -9.403 1.451 1.064 1.00 91.44 175 GLU A N 1
ATOM 1425 C CA . GLU A 1 175 ? -9.931 2.809 0.990 1.00 91.44 175 GLU A CA 1
ATOM 1426 C C . GLU A 1 175 ? -11.393 2.832 1.413 1.00 91.44 175 GLU A C 1
ATOM 1428 O O . GLU A 1 175 ? -12.185 1.988 1.001 1.00 91.44 175 GLU A O 1
ATOM 1433 N N . VAL A 1 176 ? -11.776 3.807 2.228 1.00 90.19 176 VAL A N 1
ATOM 1434 C CA . VAL A 1 176 ? -13.165 3.973 2.654 1.00 90.19 176 VAL A CA 1
ATOM 1435 C C . VAL A 1 176 ? -14.037 4.443 1.488 1.00 90.19 176 VAL A C 1
ATOM 1437 O O . VAL A 1 176 ? -13.801 5.510 0.928 1.00 90.19 176 VAL A O 1
ATOM 1440 N N . ILE A 1 177 ? -15.094 3.684 1.1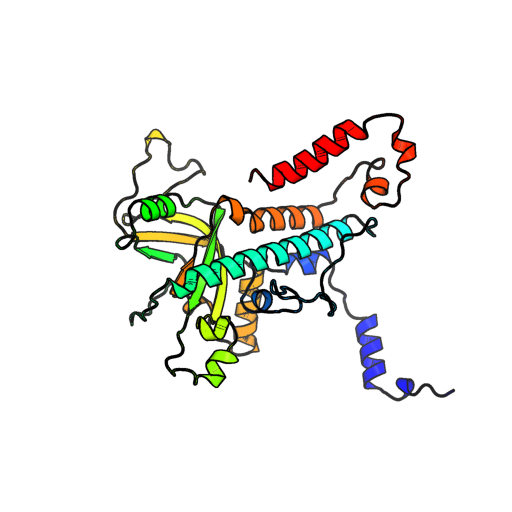87 1.00 87.38 177 ILE A N 1
ATOM 1441 C CA . ILE A 1 177 ? -16.148 4.073 0.238 1.00 87.38 177 ILE A CA 1
ATOM 1442 C C . ILE A 1 177 ? -17.320 4.708 0.990 1.00 87.38 177 ILE A C 1
ATOM 1444 O O . ILE A 1 177 ? -17.752 5.811 0.685 1.00 87.38 177 ILE A O 1
ATOM 1448 N N . GLU A 1 178 ? -17.858 4.007 1.991 1.00 86.19 178 GLU A N 1
ATOM 1449 C CA . GLU A 1 178 ? -19.003 4.482 2.773 1.00 86.19 178 GLU A CA 1
ATOM 1450 C C . GLU A 1 178 ? -18.833 4.101 4.243 1.00 86.19 178 GLU A C 1
ATOM 1452 O O . GLU A 1 178 ? -18.311 3.036 4.569 1.00 86.19 178 GLU A O 1
ATOM 1457 N N . ILE A 1 179 ? -19.341 4.943 5.140 1.00 87.06 179 ILE A N 1
ATOM 1458 C CA . ILE A 1 179 ? -19.387 4.671 6.579 1.00 87.06 179 ILE A CA 1
ATOM 1459 C C . ILE A 1 179 ? -20.832 4.778 7.031 1.00 87.06 179 ILE A C 1
ATOM 1461 O O . ILE A 1 179 ? -21.534 5.712 6.648 1.00 87.06 179 ILE A O 1
ATOM 1465 N N . ARG A 1 180 ? -21.280 3.837 7.857 1.00 87.44 180 ARG A N 1
ATOM 1466 C CA . ARG A 1 180 ? -22.618 3.825 8.445 1.00 87.44 180 ARG A CA 1
ATOM 1467 C C . ARG A 1 180 ? -22.546 3.691 9.959 1.00 87.44 180 ARG A C 1
ATOM 1469 O O . ARG A 1 180 ? -21.668 3.004 10.487 1.00 87.44 180 ARG A O 1
ATOM 1476 N N . ASP A 1 181 ? -23.468 4.354 10.642 1.00 88.25 181 ASP A N 1
ATOM 1477 C CA . ASP A 1 181 ? -23.662 4.204 12.081 1.00 88.25 181 ASP A CA 1
ATOM 1478 C C . ASP A 1 181 ? -24.438 2.920 12.429 1.00 88.25 181 ASP A C 1
ATOM 1480 O O . ASP A 1 181 ? -24.750 2.108 11.554 1.00 88.25 181 ASP A O 1
ATOM 1484 N N . GLU A 1 182 ? -24.726 2.714 13.715 1.00 86.94 182 GLU A N 1
ATOM 1485 C CA . GLU A 1 182 ? -25.402 1.507 14.210 1.00 86.94 182 GLU A CA 1
ATOM 1486 C C . GLU A 1 182 ? -26.846 1.372 13.695 1.00 86.94 182 GLU A C 1
ATOM 1488 O O . GLU A 1 182 ? -27.344 0.262 13.532 1.00 86.94 182 GLU A O 1
ATOM 1493 N N . GLU A 1 183 ? -27.505 2.488 13.372 1.00 86.06 183 GLU A N 1
ATOM 1494 C CA . GLU A 1 183 ? -28.840 2.495 12.762 1.00 86.06 183 GLU A CA 1
ATOM 1495 C C . GLU A 1 183 ? -28.778 2.359 11.224 1.00 86.06 183 GLU A C 1
ATOM 1497 O O . GLU A 1 183 ? -29.812 2.361 10.555 1.00 86.06 183 GLU A O 1
ATOM 1502 N N . GLY A 1 184 ? -27.579 2.243 10.643 1.00 82.38 184 GLY A N 1
ATOM 1503 C CA . GLY A 1 184 ? -27.364 2.165 9.199 1.00 82.38 184 GLY A CA 1
ATOM 1504 C C . GLY A 1 184 ? -27.385 3.522 8.486 1.00 82.38 184 GLY A C 1
ATOM 1505 O O . GLY A 1 184 ? -27.404 3.554 7.252 1.00 82.38 184 GLY A O 1
ATOM 1506 N N . THR A 1 185 ? -27.367 4.633 9.229 1.00 84.88 185 THR A N 1
ATOM 1507 C CA . THR A 1 185 ? -27.328 5.994 8.675 1.00 84.88 185 THR A CA 1
ATOM 1508 C C . THR A 1 185 ? -25.931 6.299 8.160 1.00 84.88 185 THR A C 1
ATOM 1510 O O . THR A 1 185 ? -24.940 6.063 8.848 1.00 84.88 185 THR A O 1
ATOM 1513 N N . LEU A 1 186 ? -25.842 6.840 6.946 1.00 84.19 186 LEU A N 1
ATOM 1514 C CA . LEU A 1 186 ? -24.568 7.156 6.313 1.00 84.19 186 LEU A CA 1
ATOM 1515 C C . LEU A 1 186 ? -23.882 8.341 7.021 1.00 84.19 186 LEU A C 1
ATOM 1517 O O . LEU A 1 186 ? -24.520 9.332 7.378 1.00 84.19 186 LEU A O 1
ATOM 1521 N N . MET A 1 187 ? -22.579 8.215 7.254 1.00 81.69 187 MET A N 1
ATOM 1522 C CA . MET A 1 187 ? -21.747 9.171 7.980 1.00 81.69 187 MET A CA 1
ATOM 1523 C C . MET A 1 187 ? -20.785 9.889 7.033 1.00 81.69 187 MET A C 1
ATOM 1525 O O . MET A 1 187 ? -20.220 9.270 6.138 1.00 81.69 187 MET A O 1
ATOM 1529 N N . ASN A 1 188 ? -20.559 11.183 7.291 1.00 73.00 188 ASN A N 1
ATOM 1530 C CA . ASN A 1 188 ? -19.538 12.019 6.639 1.00 73.00 188 ASN A CA 1
ATOM 1531 C C . ASN A 1 188 ? -19.525 11.945 5.106 1.00 73.00 188 ASN A C 1
ATOM 1533 O O . ASN A 1 188 ? -18.465 11.889 4.484 1.00 73.00 188 ASN A O 1
ATOM 1537 N N . ASP A 1 189 ? -20.716 11.983 4.512 1.00 71.75 189 ASP A N 1
ATOM 1538 C CA . ASP A 1 189 ? -20.881 12.004 3.066 1.00 71.75 189 ASP A CA 1
ATOM 1539 C C . ASP A 1 189 ? -20.472 13.351 2.467 1.00 71.75 189 ASP A C 1
ATOM 1541 O O . ASP A 1 189 ? -21.072 14.386 2.781 1.00 71.75 189 ASP A O 1
ATOM 1545 N N . PHE A 1 190 ? -19.497 13.341 1.562 1.00 62.66 190 PHE A N 1
ATOM 1546 C CA . PHE A 1 190 ? -19.144 14.513 0.760 1.00 62.66 190 PHE A CA 1
ATOM 1547 C C . PHE A 1 190 ? -19.726 14.457 -0.659 1.00 62.66 190 PHE A C 1
ATOM 1549 O O . PHE A 1 190 ? -19.670 15.460 -1.370 1.00 62.66 190 PHE A O 1
ATOM 1556 N N . THR A 1 191 ? -20.382 13.356 -1.046 1.00 62.72 191 THR A N 1
ATOM 1557 C CA . THR A 1 191 ? -21.041 13.199 -2.356 1.00 62.72 191 THR A CA 1
ATOM 1558 C C . THR A 1 191 ? -22.343 14.002 -2.478 1.00 62.72 191 THR A C 1
ATOM 1560 O O . THR A 1 191 ? -22.952 14.065 -3.546 1.00 62.72 191 THR A O 1
ATOM 1563 N N . GLY A 1 192 ? -22.777 14.648 -1.387 1.00 62.28 192 GLY A N 1
ATOM 1564 C CA . GLY A 1 192 ? -23.951 15.521 -1.352 1.00 62.28 192 GLY A CA 1
ATOM 1565 C C . GLY A 1 192 ? -25.288 14.790 -1.218 1.00 62.28 192 GLY A C 1
ATOM 1566 O O . GLY A 1 192 ? -26.329 15.439 -1.333 1.00 62.28 192 GLY A O 1
ATOM 1567 N N . ARG A 1 193 ? -25.297 13.471 -0.953 1.00 66.81 193 ARG A N 1
ATOM 1568 C CA . ARG A 1 193 ? -26.550 12.730 -0.699 1.00 66.81 193 ARG A CA 1
ATOM 1569 C C . ARG A 1 193 ? -27.180 13.134 0.634 1.00 66.81 193 ARG A C 1
ATOM 1571 O O . ARG A 1 193 ? -28.400 13.105 0.756 1.00 66.81 193 ARG A O 1
ATOM 1578 N N . ILE A 1 194 ? -26.366 13.562 1.600 1.00 64.69 194 ILE A N 1
ATOM 1579 C CA . ILE A 1 194 ? -26.823 14.184 2.847 1.00 64.69 194 ILE A CA 1
ATOM 1580 C C . ILE A 1 194 ? -26.631 15.698 2.740 1.00 64.69 194 ILE A C 1
ATOM 1582 O O . ILE A 1 194 ? -25.512 16.195 2.605 1.00 64.69 194 ILE A O 1
ATOM 1586 N N . LYS A 1 195 ? -27.727 16.458 2.825 1.00 66.31 195 LYS A N 1
ATOM 1587 C CA . LYS A 1 195 ? -27.652 17.922 2.931 1.00 66.31 195 LYS A CA 1
ATOM 1588 C C . LYS A 1 195 ? -27.062 18.306 4.287 1.00 66.31 195 LYS A C 1
ATOM 1590 O O . LYS A 1 195 ? -27.383 17.682 5.293 1.00 66.31 195 LYS A O 1
ATOM 1595 N N . ARG A 1 196 ? -26.263 19.380 4.343 1.00 64.75 196 ARG A N 1
ATOM 1596 C CA . ARG A 1 196 ? -25.678 19.885 5.606 1.00 64.75 196 ARG A CA 1
ATOM 1597 C C . ARG A 1 196 ? -26.723 20.120 6.704 1.00 64.75 196 ARG A C 1
ATOM 1599 O O . ARG A 1 196 ? -26.424 19.882 7.867 1.00 64.75 196 ARG A O 1
ATOM 1606 N N . ASP A 1 197 ? -27.934 20.520 6.327 1.00 68.38 197 ASP A N 1
ATOM 1607 C CA . ASP A 1 197 ? -29.041 20.782 7.257 1.00 68.38 197 ASP A CA 1
ATOM 1608 C C . ASP A 1 197 ? -29.680 19.498 7.825 1.00 68.38 197 ASP A C 1
ATOM 1610 O O . ASP A 1 197 ? -30.366 19.538 8.843 1.00 68.38 197 ASP A O 1
ATOM 1614 N N . GLU A 1 198 ? -29.447 18.350 7.184 1.00 69.75 198 GLU A N 1
ATOM 1615 C CA . GLU A 1 198 ? -29.951 17.029 7.584 1.00 69.75 198 GLU A CA 1
ATOM 1616 C C . GLU A 1 198 ? -28.890 16.204 8.330 1.00 69.75 198 GLU A C 1
ATOM 1618 O O . GLU A 1 198 ? -29.154 15.064 8.723 1.00 69.75 198 GLU A O 1
ATOM 1623 N N . TRP A 1 199 ? -27.698 16.772 8.552 1.00 71.81 199 TRP A N 1
ATOM 1624 C CA . TRP A 1 199 ? -26.624 16.100 9.271 1.00 71.81 199 TRP A CA 1
ATOM 1625 C C . TRP A 1 199 ? -27.043 15.817 10.714 1.00 71.81 199 TRP A C 1
ATOM 1627 O O . TRP A 1 199 ? -27.404 16.716 11.478 1.00 71.81 199 TRP A O 1
ATOM 1637 N N . LYS A 1 200 ? -26.970 14.543 11.093 1.00 75.44 200 LYS A N 1
ATOM 1638 C CA . LYS A 1 200 ? -27.204 14.080 12.458 1.00 75.44 200 LYS A CA 1
ATOM 1639 C C . LYS A 1 200 ? -25.899 13.523 13.017 1.00 75.44 200 LYS A C 1
ATOM 1641 O O . LYS A 1 200 ? -25.157 12.878 12.275 1.00 75.44 200 LYS A O 1
ATOM 1646 N N . PRO A 1 201 ? -25.616 13.740 14.313 1.00 77.50 201 PRO A N 1
ATOM 1647 C CA . PRO A 1 201 ? -24.495 13.074 14.950 1.00 77.50 201 PRO A CA 1
ATOM 1648 C C . PRO A 1 201 ? -24.697 11.553 14.868 1.00 77.50 201 PRO A C 1
ATOM 1650 O O . PRO A 1 201 ? -25.836 11.087 14.981 1.00 77.50 201 PRO A O 1
ATOM 1653 N N . PRO A 1 202 ? -23.613 10.785 14.680 1.00 83.25 202 PRO A N 1
ATOM 1654 C CA . PRO A 1 202 ? -23.711 9.348 14.499 1.00 83.25 202 PRO A CA 1
ATOM 1655 C C . PRO A 1 202 ? -24.243 8.691 15.768 1.00 83.25 202 PRO A C 1
ATOM 1657 O O . PRO A 1 202 ? -23.816 9.022 16.881 1.00 83.25 202 PRO A O 1
ATOM 1660 N N . LYS A 1 203 ? -25.181 7.764 15.596 1.00 85.44 203 LYS A N 1
ATOM 1661 C CA . LYS A 1 203 ? -25.844 7.099 16.713 1.00 85.44 203 LYS A CA 1
ATOM 1662 C C . LYS A 1 203 ? -25.212 5.755 17.036 1.00 85.44 203 LYS A C 1
ATOM 1664 O O . LYS A 1 203 ? -24.575 5.114 16.199 1.00 85.44 203 LYS A O 1
ATOM 1669 N N . GLY A 1 204 ? -25.387 5.351 18.288 1.00 86.19 204 GLY A N 1
ATOM 1670 C CA . GLY A 1 204 ? -24.851 4.093 18.780 1.00 86.19 204 GLY A CA 1
ATOM 1671 C C . GLY A 1 204 ? -23.323 4.052 18.816 1.00 86.19 204 GLY A C 1
ATOM 1672 O O . GLY A 1 204 ? -22.629 5.055 18.595 1.00 86.19 204 GLY A O 1
ATOM 1673 N N . GLU A 1 205 ? -22.802 2.868 19.102 1.00 85.50 205 GLU A N 1
ATOM 1674 C CA . GLU A 1 205 ? -21.378 2.603 19.316 1.00 85.50 205 GLU A CA 1
ATOM 1675 C C . GLU A 1 205 ? -20.769 1.697 18.242 1.00 85.50 205 GLU A C 1
ATOM 1677 O O . GLU A 1 205 ? -19.547 1.549 18.200 1.00 85.50 205 GLU A O 1
ATOM 1682 N N . LEU A 1 206 ? -21.588 1.129 17.354 1.00 84.00 206 LEU A N 1
ATOM 1683 C CA . LEU A 1 206 ? -21.121 0.348 16.211 1.00 84.00 206 LEU A CA 1
ATOM 1684 C C . LEU A 1 206 ? -20.972 1.212 14.960 1.00 84.00 206 LEU A C 1
ATOM 1686 O O . LEU A 1 206 ? -21.781 2.099 14.679 1.00 84.00 206 LEU A O 1
ATOM 1690 N N . ARG A 1 207 ? -19.912 0.952 14.198 1.00 84.19 207 ARG A N 1
ATOM 1691 C CA . ARG A 1 207 ? -19.640 1.577 12.904 1.00 84.19 207 ARG A CA 1
ATOM 1692 C C . ARG A 1 207 ? -19.404 0.490 11.883 1.00 84.19 207 ARG A C 1
ATOM 1694 O O . ARG A 1 207 ? -18.650 -0.439 12.149 1.00 84.19 207 ARG A O 1
ATOM 1701 N N . THR A 1 208 ? -20.036 0.624 10.728 1.00 85.62 208 THR A N 1
ATOM 1702 C CA . THR A 1 208 ? -19.896 -0.310 9.612 1.00 85.62 208 THR A CA 1
ATOM 1703 C C . THR A 1 208 ? -19.315 0.440 8.425 1.00 85.62 208 THR A C 1
ATOM 1705 O O . THR A 1 208 ? -19.913 1.403 7.949 1.00 85.62 208 THR A O 1
ATOM 1708 N N . VAL A 1 209 ? -18.140 0.026 7.964 1.00 85.81 209 VAL A N 1
ATOM 1709 C CA . VAL A 1 209 ? -17.384 0.688 6.897 1.00 85.81 209 VAL A CA 1
ATOM 1710 C C . VAL A 1 209 ? -17.317 -0.218 5.683 1.00 85.81 209 VAL A C 1
ATOM 1712 O O . VAL A 1 209 ? -16.858 -1.353 5.768 1.00 85.81 209 VAL A O 1
ATOM 1715 N N . ILE A 1 210 ? -17.755 0.289 4.540 1.00 85.88 210 ILE A N 1
ATOM 1716 C CA . ILE A 1 210 ? -17.571 -0.357 3.245 1.00 85.88 210 ILE A CA 1
ATOM 1717 C C . ILE A 1 210 ? -16.253 0.154 2.674 1.00 85.88 210 ILE A C 1
ATOM 1719 O O . ILE A 1 210 ? -16.065 1.365 2.547 1.00 85.88 210 ILE A O 1
ATOM 1723 N N . VAL A 1 211 ? -15.358 -0.770 2.335 1.00 88.31 211 VAL A N 1
ATOM 1724 C CA . VAL A 1 211 ? -14.009 -0.455 1.858 1.00 88.31 211 VAL A CA 1
ATOM 1725 C C . VAL A 1 211 ? -13.756 -1.012 0.458 1.00 88.31 211 VAL A C 1
ATOM 1727 O O . VAL A 1 211 ? -14.288 -2.061 0.095 1.00 88.31 211 VAL A O 1
ATOM 1730 N N . ALA A 1 212 ? -12.934 -0.313 -0.319 1.00 90.12 212 ALA A N 1
ATOM 1731 C CA . ALA A 1 212 ? -12.343 -0.783 -1.561 1.00 90.12 212 ALA A CA 1
ATOM 1732 C C . ALA A 1 212 ? -10.975 -1.405 -1.260 1.00 90.12 212 ALA A C 1
ATOM 1734 O O . ALA A 1 212 ? -10.133 -0.787 -0.607 1.00 90.12 212 ALA A O 1
ATOM 1735 N N . LEU A 1 213 ? -10.762 -2.627 -1.738 1.00 92.38 213 LEU A N 1
ATOM 1736 C CA . LEU A 1 213 ? -9.466 -3.302 -1.699 1.00 92.38 213 LEU A CA 1
ATOM 1737 C C . LEU A 1 213 ? -8.696 -3.018 -2.992 1.00 92.38 213 LEU A C 1
ATOM 1739 O O . LEU A 1 213 ? -9.300 -2.768 -4.037 1.00 92.38 213 LEU A O 1
ATOM 1743 N N . ASP A 1 214 ? -7.367 -3.085 -2.931 1.00 93.38 214 ASP A N 1
ATOM 1744 C CA . ASP A 1 214 ? -6.528 -2.979 -4.126 1.00 93.38 214 ASP A CA 1
ATOM 1745 C C . ASP A 1 214 ? -6.726 -4.201 -5.027 1.00 93.38 214 ASP A C 1
ATOM 1747 O O . ASP A 1 214 ? -6.591 -5.351 -4.606 1.00 93.38 214 ASP A O 1
ATOM 1751 N N . THR A 1 215 ? -7.088 -3.936 -6.279 1.00 91.12 215 THR A N 1
ATOM 1752 C CA . THR A 1 215 ? -7.468 -4.966 -7.246 1.00 91.12 215 THR A CA 1
ATOM 1753 C C . THR A 1 215 ? -6.286 -5.823 -7.681 1.00 91.12 215 THR A C 1
ATOM 1755 O O . THR A 1 215 ? -6.467 -7.019 -7.907 1.00 91.12 215 THR A O 1
ATOM 1758 N N . ALA A 1 216 ? -5.086 -5.244 -7.777 1.00 92.69 216 ALA A N 1
ATOM 1759 C CA . ALA A 1 216 ? -3.877 -5.974 -8.131 1.00 92.69 216 ALA A CA 1
ATOM 1760 C C . ALA A 1 216 ? -3.471 -6.918 -6.994 1.00 92.69 216 ALA A C 1
ATOM 1762 O O . ALA A 1 216 ? -3.200 -8.092 -7.236 1.00 92.69 216 ALA A O 1
ATOM 1763 N N . GLN A 1 217 ? -3.513 -6.439 -5.748 1.00 94.62 217 GLN A N 1
ATOM 1764 C CA . GLN A 1 217 ? -3.238 -7.272 -4.580 1.00 94.62 217 GLN A CA 1
ATOM 1765 C C . GLN A 1 217 ? -4.279 -8.384 -4.419 1.00 94.62 217 GLN A C 1
ATOM 1767 O O . GLN A 1 217 ? -3.902 -9.530 -4.199 1.00 94.62 217 GLN A O 1
ATOM 1772 N N . TYR A 1 218 ? -5.568 -8.080 -4.605 1.00 93.06 218 TYR A N 1
ATOM 1773 C CA . TYR A 1 218 ? -6.628 -9.089 -4.565 1.00 93.06 218 TYR A CA 1
ATOM 1774 C C . TYR A 1 218 ? -6.433 -10.171 -5.629 1.00 93.06 218 TYR A C 1
ATOM 1776 O O . TYR A 1 218 ? -6.581 -11.358 -5.346 1.00 93.06 218 TYR A O 1
ATOM 1784 N N . HIS A 1 219 ? -6.059 -9.776 -6.848 1.00 92.38 219 HIS A N 1
ATOM 1785 C CA . HIS A 1 219 ? -5.771 -10.723 -7.919 1.00 92.38 219 HIS A CA 1
ATOM 1786 C C . HIS A 1 219 ? -4.595 -11.646 -7.576 1.00 92.38 219 HIS A C 1
ATOM 1788 O O . HIS A 1 219 ? -4.700 -12.851 -7.797 1.00 92.38 219 HIS A O 1
ATOM 1794 N N . MET A 1 220 ? -3.513 -11.103 -7.008 1.00 91.81 220 MET A N 1
ATOM 1795 C CA . MET A 1 220 ? -2.367 -11.904 -6.568 1.00 91.81 220 MET A CA 1
ATOM 1796 C C . MET A 1 220 ? -2.735 -12.859 -5.432 1.00 91.81 220 MET A C 1
ATOM 1798 O O . MET A 1 220 ? -2.401 -14.034 -5.513 1.00 91.81 220 MET A O 1
ATOM 1802 N N . ASP A 1 221 ? -3.473 -12.391 -4.422 1.00 92.75 221 ASP A N 1
ATOM 1803 C CA . ASP A 1 221 ? -3.885 -13.230 -3.291 1.00 92.75 221 ASP A CA 1
ATOM 1804 C C . ASP A 1 221 ? -4.776 -14.397 -3.761 1.00 92.75 221 ASP A C 1
ATOM 1806 O O . ASP A 1 221 ? -4.569 -15.541 -3.367 1.00 92.75 221 ASP A O 1
ATOM 1810 N N . VAL A 1 222 ? -5.737 -14.138 -4.658 1.00 90.75 222 VAL A N 1
ATOM 1811 C CA . VAL A 1 222 ? -6.588 -15.190 -5.245 1.00 90.75 222 VAL A CA 1
ATOM 1812 C C . VAL A 1 222 ? -5.780 -16.148 -6.125 1.00 90.75 222 VAL A C 1
ATOM 1814 O O . VAL A 1 222 ? -6.047 -17.351 -6.122 1.00 90.75 222 VAL A O 1
ATOM 1817 N N . GLY A 1 223 ? -4.792 -15.636 -6.863 1.00 92.19 223 GLY A N 1
ATOM 1818 C CA . GLY A 1 223 ? -3.854 -16.455 -7.630 1.00 92.19 223 GLY A CA 1
ATOM 1819 C C . GLY A 1 223 ? -3.048 -17.395 -6.733 1.00 92.19 223 GLY A C 1
ATOM 1820 O O . GLY A 1 223 ? -2.983 -18.591 -7.001 1.00 92.19 223 GLY A O 1
ATOM 1821 N N . ASP A 1 224 ? -2.522 -16.885 -5.620 1.00 91.44 224 ASP A N 1
ATOM 1822 C CA . ASP A 1 224 ? -1.765 -17.673 -4.646 1.00 91.44 224 ASP A CA 1
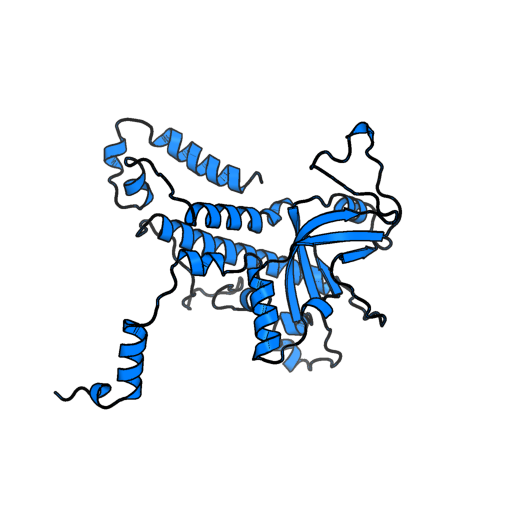ATOM 1823 C C . ASP A 1 224 ? -2.624 -18.758 -3.978 1.00 91.44 224 ASP A C 1
ATOM 1825 O O . ASP A 1 224 ? -2.149 -19.875 -3.780 1.00 91.44 224 ASP A O 1
ATOM 1829 N N . ILE A 1 225 ? -3.901 -18.485 -3.688 1.00 89.75 225 ILE A N 1
ATOM 1830 C CA . ILE A 1 225 ? -4.836 -19.507 -3.187 1.00 89.75 225 ILE A CA 1
ATOM 1831 C C . ILE A 1 225 ? -5.005 -20.629 -4.222 1.00 89.75 225 ILE A C 1
ATOM 1833 O O . ILE A 1 225 ? -4.944 -21.807 -3.880 1.00 89.75 225 ILE A O 1
ATOM 1837 N N . ALA A 1 226 ? -5.188 -20.277 -5.496 1.00 89.38 226 ALA A N 1
ATOM 1838 C CA . ALA A 1 226 ? -5.425 -21.253 -6.556 1.00 89.38 226 ALA A CA 1
ATOM 1839 C C . ALA A 1 226 ? -4.177 -22.079 -6.921 1.00 89.38 226 ALA A C 1
ATOM 1841 O O . ALA A 1 226 ? -4.294 -23.269 -7.212 1.00 89.38 226 ALA A O 1
ATOM 1842 N N . GLU A 1 227 ? -2.996 -21.458 -6.937 1.00 91.81 227 GLU A N 1
ATOM 1843 C CA . GLU A 1 227 ? -1.752 -22.088 -7.398 1.00 91.81 227 GLU A CA 1
ATOM 1844 C C . GLU A 1 227 ? -0.949 -22.741 -6.272 1.00 91.81 227 GLU A C 1
ATOM 1846 O O . GLU A 1 227 ? -0.302 -23.767 -6.492 1.00 91.81 227 GLU A O 1
ATOM 1851 N N . LYS A 1 228 ? -0.962 -22.146 -5.074 1.00 89.44 228 LYS A N 1
ATOM 1852 C CA . LYS A 1 228 ? -0.095 -22.529 -3.949 1.00 89.44 228 LYS A CA 1
ATOM 1853 C C . LYS A 1 228 ? -0.864 -23.092 -2.754 1.00 89.44 228 LYS A C 1
ATOM 1855 O O . LYS A 1 228 ? -0.230 -23.366 -1.739 1.00 89.44 228 LYS A O 1
ATOM 1860 N N . ASP A 1 229 ? -2.185 -23.260 -2.869 1.00 86.38 229 ASP A N 1
ATOM 1861 C CA . ASP A 1 229 ? -3.070 -23.686 -1.770 1.00 86.38 229 ASP A CA 1
ATOM 1862 C C . ASP A 1 229 ? -2.884 -22.805 -0.517 1.00 86.38 229 ASP A C 1
ATOM 1864 O O . ASP A 1 229 ? -2.813 -23.275 0.619 1.00 86.38 229 ASP A O 1
ATOM 1868 N N . ALA A 1 230 ? -2.704 -21.498 -0.745 1.00 87.00 230 ALA A N 1
ATOM 1869 C CA . ALA A 1 230 ? -2.511 -20.519 0.317 1.00 87.00 230 ALA A CA 1
ATOM 1870 C C . ALA A 1 230 ? -3.799 -20.302 1.136 1.00 87.00 230 ALA A C 1
ATOM 1872 O O . ALA A 1 230 ? -4.912 -20.514 0.655 1.00 87.00 230 ALA A O 1
ATOM 1873 N N . GLU A 1 231 ? -3.650 -19.844 2.383 1.00 88.31 231 GLU A N 1
ATOM 1874 C CA . GLU A 1 231 ? -4.787 -19.497 3.245 1.00 88.31 231 GLU A CA 1
ATOM 1875 C C . GLU A 1 231 ? -5.566 -18.293 2.686 1.00 88.31 231 GLU A C 1
ATOM 1877 O O . GLU A 1 231 ? -4.977 -17.349 2.156 1.00 88.31 231 GLU A O 1
ATOM 1882 N N . ASP A 1 232 ? -6.893 -18.295 2.856 1.00 87.50 232 ASP A N 1
ATOM 1883 C CA . ASP A 1 232 ? -7.728 -17.138 2.526 1.00 87.50 232 ASP A CA 1
ATOM 1884 C C . ASP A 1 232 ? -7.441 -15.970 3.477 1.00 87.50 232 ASP A C 1
ATOM 1886 O O . ASP A 1 232 ? -8.019 -15.860 4.560 1.00 87.50 232 ASP A O 1
ATOM 1890 N N . VAL A 1 233 ? -6.555 -15.078 3.031 1.00 89.19 233 VAL A N 1
ATOM 1891 C CA . VAL A 1 233 ? -6.117 -13.872 3.742 1.00 89.19 233 VAL A CA 1
ATOM 1892 C C . VAL A 1 233 ? -7.307 -13.046 4.230 1.00 89.19 233 VAL A C 1
ATOM 1894 O O . VAL A 1 233 ? -7.291 -12.554 5.364 1.00 89.19 233 VAL A O 1
ATOM 1897 N N . TYR A 1 234 ? -8.353 -12.924 3.407 1.00 87.56 234 TYR A N 1
ATOM 1898 C CA . TYR A 1 234 ? -9.486 -12.048 3.682 1.00 87.56 234 TYR A CA 1
ATOM 1899 C C . TYR A 1 234 ? -10.286 -12.526 4.887 1.00 87.56 234 TYR A C 1
ATOM 1901 O O . TYR A 1 234 ? -10.680 -11.697 5.696 1.00 87.56 234 TYR A O 1
ATOM 1909 N N . GLY A 1 235 ? -10.405 -13.839 5.095 1.00 84.00 235 GLY A N 1
ATOM 1910 C CA . GLY A 1 235 ? -11.032 -14.436 6.278 1.00 84.00 235 GLY A CA 1
ATOM 1911 C C . GLY A 1 235 ? -10.300 -14.194 7.605 1.00 84.00 235 GLY A C 1
ATOM 1912 O O . GLY A 1 235 ? -10.887 -14.393 8.668 1.00 84.00 235 GLY A O 1
ATOM 1913 N N . THR A 1 236 ? -9.030 -13.771 7.574 1.00 86.25 236 THR A N 1
ATOM 1914 C CA . THR A 1 236 ? -8.157 -13.773 8.764 1.00 86.25 236 THR A CA 1
ATOM 1915 C C . THR A 1 236 ? -8.050 -12.442 9.507 1.00 86.25 236 THR A C 1
ATOM 1917 O O . THR A 1 236 ? -7.538 -12.418 10.628 1.00 86.25 236 THR A O 1
ATOM 1920 N N . PHE A 1 237 ? -8.492 -11.331 8.911 1.00 88.50 237 PHE A N 1
ATOM 1921 C CA . PHE A 1 237 ? -8.283 -10.005 9.496 1.00 88.50 237 PHE A CA 1
ATOM 1922 C C . PHE A 1 237 ? -9.007 -9.836 10.829 1.00 88.50 237 PHE A C 1
ATOM 1924 O O . PHE A 1 237 ? -10.194 -10.131 10.957 1.00 88.50 237 PHE A O 1
ATOM 1931 N N . ASN A 1 238 ? -8.297 -9.289 11.812 1.00 84.56 238 ASN A N 1
ATOM 1932 C CA . ASN A 1 238 ? -8.824 -9.088 13.160 1.00 84.56 238 ASN A CA 1
ATOM 1933 C C . ASN A 1 238 ? -8.528 -7.703 13.744 1.00 84.56 238 ASN A C 1
ATOM 1935 O O . ASN A 1 238 ? -9.063 -7.360 14.799 1.00 84.56 238 ASN A O 1
ATOM 1939 N N . ILE A 1 239 ? -7.725 -6.884 13.062 1.00 86.12 239 ILE A N 1
ATOM 1940 C CA . ILE A 1 239 ? -7.411 -5.520 13.481 1.00 86.12 239 ILE A CA 1
ATOM 1941 C C . ILE A 1 239 ? -7.615 -4.562 12.310 1.00 86.12 239 ILE A C 1
ATOM 1943 O O . ILE A 1 239 ? -7.109 -4.771 11.209 1.00 86.12 239 ILE A O 1
ATOM 1947 N N . LEU A 1 240 ? -8.326 -3.471 12.585 1.00 88.88 240 LEU A N 1
ATOM 1948 C CA . LEU A 1 240 ? -8.435 -2.319 11.702 1.00 88.88 240 LEU A CA 1
ATOM 1949 C C . LEU A 1 240 ? -7.547 -1.202 12.248 1.00 88.88 240 LEU A C 1
ATOM 1951 O O . LEU A 1 240 ? -7.759 -0.710 13.357 1.00 88.88 240 LEU A O 1
ATOM 1955 N N . MET A 1 241 ? -6.565 -0.789 11.460 1.00 89.94 241 MET A N 1
ATOM 1956 C CA . MET A 1 241 ? -5.625 0.264 11.807 1.00 89.94 241 MET A CA 1
ATOM 1957 C C . MET A 1 241 ? -5.875 1.509 10.958 1.00 89.94 241 MET A C 1
ATOM 1959 O O . MET A 1 241 ? -6.087 1.447 9.747 1.00 89.94 241 MET A O 1
ATOM 1963 N N . ARG A 1 242 ? -5.805 2.666 11.614 1.00 90.12 242 ARG A N 1
ATOM 1964 C CA . ARG A 1 242 ? -5.909 3.983 10.991 1.00 90.12 242 ARG A CA 1
ATOM 1965 C C . ARG A 1 242 ? -4.627 4.773 11.241 1.00 90.12 242 ARG A C 1
ATOM 1967 O O . ARG A 1 242 ? -4.138 4.798 12.367 1.00 90.12 242 ARG A O 1
ATOM 1974 N N . ARG A 1 243 ? -4.144 5.475 10.215 1.00 91.25 243 ARG A N 1
ATOM 1975 C CA . ARG A 1 243 ? -3.011 6.410 10.300 1.00 91.25 243 ARG A CA 1
ATOM 1976 C C . ARG A 1 243 ? -3.467 7.856 10.500 1.00 91.25 243 ARG A C 1
ATOM 1978 O O . ARG A 1 243 ? -4.637 8.198 10.300 1.00 91.25 243 ARG A O 1
ATOM 1985 N N . LYS A 1 244 ? -2.539 8.735 10.883 1.00 86.94 244 LYS A N 1
ATOM 1986 C CA . LYS A 1 244 ? -2.817 10.173 10.994 1.00 86.94 244 LYS A CA 1
ATOM 1987 C C . LYS A 1 244 ? -3.147 10.745 9.608 1.00 86.94 244 LYS A C 1
ATOM 1989 O O . LYS A 1 244 ? -2.362 10.548 8.687 1.00 86.94 244 LYS A O 1
ATOM 1994 N N . PRO A 1 245 ? -4.237 11.522 9.443 1.00 82.25 245 PRO A N 1
ATOM 1995 C CA . PRO A 1 245 ? -4.654 12.002 8.121 1.00 82.25 245 PRO A CA 1
ATOM 1996 C C . PRO A 1 245 ? -3.590 12.796 7.353 1.00 82.25 245 PRO A C 1
ATOM 1998 O O . PRO A 1 245 ? -3.522 12.692 6.139 1.00 82.25 245 PRO A O 1
ATOM 2001 N N . LYS A 1 246 ? -2.740 13.559 8.056 1.00 82.12 246 LYS A N 1
ATOM 2002 C CA . LYS A 1 246 ? -1.697 14.401 7.441 1.00 82.12 246 LYS A CA 1
ATOM 2003 C C . LYS A 1 246 ? -0.560 13.616 6.781 1.00 82.12 246 LYS A C 1
ATOM 2005 O O . LYS A 1 246 ? 0.155 14.180 5.970 1.00 82.12 246 LYS A O 1
ATOM 2010 N N . GLU A 1 247 ? -0.379 12.361 7.174 1.00 82.94 247 GLU A N 1
ATOM 2011 C CA . GLU A 1 247 ? 0.708 11.475 6.726 1.00 82.94 247 GLU A CA 1
ATOM 2012 C C . GLU A 1 247 ? 0.148 10.348 5.827 1.00 82.94 247 GLU A C 1
ATOM 2014 O O . GLU A 1 247 ? 0.853 9.425 5.428 1.00 82.94 247 GLU A O 1
ATOM 2019 N N . ASN A 1 248 ? -1.155 10.391 5.516 1.00 88.06 248 ASN A N 1
ATOM 2020 C CA . ASN A 1 248 ? -1.893 9.295 4.887 1.00 88.06 248 ASN A CA 1
ATOM 2021 C C . ASN A 1 248 ? -2.422 9.654 3.487 1.00 88.06 248 ASN A C 1
ATOM 2023 O O . ASN A 1 248 ? -3.499 9.216 3.091 1.00 88.06 248 ASN A O 1
ATOM 2027 N N . ASN A 1 249 ? -1.667 10.463 2.744 1.00 90.19 249 ASN A N 1
ATOM 2028 C CA . ASN A 1 249 ? -1.965 10.884 1.370 1.00 90.19 249 ASN A CA 1
ATOM 2029 C C . ASN A 1 249 ? -1.223 10.047 0.305 1.00 90.19 249 ASN A C 1
ATOM 2031 O O . ASN A 1 249 ? -1.390 10.278 -0.895 1.00 90.19 249 ASN A O 1
ATOM 2035 N N . PHE A 1 250 ? -0.420 9.060 0.722 1.00 93.25 250 PHE A N 1
ATOM 2036 C CA . PHE A 1 250 ? 0.496 8.347 -0.169 1.00 93.25 250 PHE A CA 1
ATOM 2037 C C . PHE A 1 250 ? -0.201 7.672 -1.358 1.00 93.25 250 PHE A C 1
ATOM 2039 O O . PHE A 1 250 ? 0.282 7.748 -2.485 1.00 93.25 250 PHE A O 1
ATOM 2046 N N . LYS A 1 251 ? -1.363 7.049 -1.124 1.00 93.44 251 LYS A N 1
ATOM 2047 C CA . LYS A 1 251 ? -2.132 6.335 -2.149 1.00 93.44 251 LYS A CA 1
ATOM 2048 C C . LYS A 1 251 ? -2.562 7.270 -3.277 1.00 93.44 251 LYS A C 1
ATOM 2050 O O . LYS A 1 251 ? -2.324 6.960 -4.438 1.00 93.44 251 LYS A O 1
ATOM 2055 N N . ALA A 1 252 ? -3.108 8.437 -2.933 1.00 91.50 252 ALA A N 1
ATOM 2056 C CA . ALA A 1 252 ? -3.535 9.441 -3.906 1.00 91.50 252 ALA A CA 1
ATOM 2057 C C . ALA A 1 252 ? -2.353 9.985 -4.730 1.00 91.50 252 ALA A C 1
ATOM 2059 O O . ALA A 1 252 ? -2.480 10.216 -5.934 1.00 91.50 252 ALA A O 1
ATOM 2060 N N . ILE A 1 253 ? -1.184 10.154 -4.101 1.00 90.75 253 ILE A N 1
ATOM 2061 C CA . ILE A 1 253 ? 0.047 10.565 -4.791 1.00 90.75 253 ILE A CA 1
ATOM 2062 C C . ILE A 1 253 ? 0.508 9.473 -5.764 1.00 90.75 253 ILE A C 1
ATOM 2064 O O . ILE A 1 253 ? 0.795 9.771 -6.922 1.00 90.75 253 ILE A O 1
ATOM 2068 N N . LEU A 1 254 ? 0.542 8.211 -5.330 1.00 93.38 254 LEU A N 1
ATOM 2069 C CA . LEU A 1 254 ? 0.934 7.089 -6.185 1.00 93.38 254 LEU A CA 1
ATOM 2070 C C . LEU A 1 254 ? -0.037 6.886 -7.356 1.00 93.38 254 LEU A C 1
ATOM 2072 O O . LEU A 1 254 ? 0.414 6.633 -8.472 1.00 93.38 254 LEU A O 1
ATOM 2076 N N . GLU A 1 255 ? -1.344 7.045 -7.135 1.00 91.81 255 GLU A N 1
ATOM 2077 C CA . GLU A 1 255 ? -2.343 7.053 -8.213 1.00 91.81 255 GLU A CA 1
ATOM 2078 C C . GLU A 1 255 ? -2.080 8.170 -9.208 1.00 91.81 255 GLU A C 1
ATOM 2080 O O . GLU A 1 255 ? -1.949 7.897 -10.395 1.00 91.81 255 GLU A O 1
ATOM 2085 N N . SER A 1 256 ? -1.880 9.397 -8.723 1.00 91.38 256 SER A N 1
ATOM 2086 C CA . SER A 1 256 ? -1.608 10.551 -9.586 1.00 91.38 256 SER A CA 1
ATOM 2087 C C . SER A 1 256 ? -0.356 10.346 -10.445 1.00 91.38 256 SER A C 1
ATOM 2089 O O . SER A 1 256 ? -0.340 10.691 -11.627 1.00 91.38 256 SER A O 1
ATOM 2091 N N . ILE A 1 257 ? 0.706 9.766 -9.872 1.00 90.06 257 ILE A N 1
ATOM 2092 C CA . ILE A 1 257 ? 1.923 9.442 -10.623 1.00 90.06 257 ILE A CA 1
ATOM 2093 C C . ILE A 1 257 ? 1.638 8.348 -11.660 1.00 90.06 257 ILE A C 1
ATOM 2095 O O . ILE A 1 257 ? 2.065 8.480 -12.806 1.00 90.06 257 ILE A O 1
ATOM 2099 N N . ARG A 1 258 ? 0.903 7.289 -11.300 1.00 90.62 258 ARG A N 1
ATOM 2100 C CA . ARG A 1 258 ? 0.547 6.207 -12.231 1.00 90.62 258 ARG A CA 1
ATOM 2101 C C . ARG A 1 258 ? -0.320 6.706 -13.387 1.00 90.62 258 ARG A C 1
ATOM 2103 O O . ARG A 1 258 ? -0.057 6.352 -14.536 1.00 90.62 258 ARG A O 1
ATOM 2110 N N . ASP A 1 259 ? -1.292 7.564 -13.108 1.00 90.00 259 ASP A N 1
ATOM 2111 C CA . ASP A 1 259 ? -2.147 8.181 -14.122 1.00 90.00 259 ASP A CA 1
ATOM 2112 C C . ASP A 1 259 ? -1.313 9.022 -15.094 1.00 90.00 259 ASP A C 1
ATOM 2114 O O . ASP A 1 259 ? -1.406 8.846 -16.310 1.00 90.00 259 ASP A O 1
ATOM 2118 N N . LEU A 1 260 ? -0.381 9.828 -14.573 1.00 88.50 260 LEU A N 1
ATOM 2119 C CA . LEU A 1 260 ? 0.547 10.611 -15.393 1.00 88.50 260 LEU A CA 1
ATOM 2120 C C . LEU A 1 260 ? 1.442 9.739 -16.289 1.00 88.50 260 LEU A C 1
ATOM 2122 O O . LEU A 1 260 ? 1.816 10.153 -17.387 1.00 88.50 260 LEU A O 1
ATOM 2126 N N . MET A 1 261 ? 1.799 8.535 -15.837 1.00 87.12 261 MET A N 1
ATOM 2127 C CA . MET A 1 261 ? 2.576 7.571 -16.624 1.00 87.12 261 MET A CA 1
ATOM 2128 C C . MET A 1 261 ? 1.742 6.870 -17.705 1.00 87.12 261 MET A C 1
ATOM 2130 O O . MET A 1 261 ? 2.293 6.436 -18.726 1.00 87.12 261 MET A O 1
ATOM 2134 N N . ASN A 1 262 ? 0.430 6.752 -17.496 1.00 87.12 262 ASN A N 1
ATOM 2135 C CA . ASN A 1 262 ? -0.503 6.209 -18.477 1.00 87.12 262 ASN A CA 1
ATOM 2136 C C . ASN A 1 262 ? -0.819 7.236 -19.573 1.00 87.12 262 ASN A C 1
ATOM 2138 O O . ASN A 1 262 ? -0.867 6.864 -20.753 1.00 87.12 262 ASN A O 1
ATOM 2142 N N . GLU A 1 263 ? -0.933 8.511 -19.205 1.00 84.44 263 GLU A N 1
ATOM 2143 C CA . GLU A 1 263 ? -1.168 9.628 -20.117 1.00 84.44 263 GLU A CA 1
ATOM 2144 C C . GLU A 1 263 ? 0.067 10.028 -20.945 1.00 84.44 263 GLU A C 1
ATOM 2146 O O . GLU A 1 263 ? 1.223 9.731 -20.631 1.00 84.44 263 GLU A O 1
ATOM 2151 N N . THR A 1 264 ? -0.170 10.735 -22.052 1.00 74.00 264 THR A N 1
ATOM 2152 C CA . THR A 1 264 ? 0.898 11.417 -22.789 1.00 74.00 264 THR A CA 1
ATOM 2153 C C . THR A 1 264 ? 1.229 12.715 -22.066 1.00 74.00 264 THR A C 1
ATOM 2155 O O . THR A 1 264 ? 0.581 13.734 -22.298 1.00 74.00 264 THR A O 1
ATOM 2158 N N . CYS A 1 265 ? 2.218 12.698 -21.175 1.00 68.94 265 CYS A N 1
ATOM 2159 C CA . CYS A 1 265 ? 2.624 13.921 -20.494 1.00 68.94 265 CYS A CA 1
ATOM 2160 C C . CYS A 1 265 ? 3.279 14.899 -21.487 1.00 68.94 265 CYS A C 1
ATOM 2162 O O . CYS A 1 265 ? 4.380 14.665 -21.993 1.00 68.94 265 CYS A O 1
ATOM 2164 N N . ILE A 1 266 ? 2.581 15.999 -21.778 1.00 74.38 266 ILE A N 1
ATOM 2165 C CA . ILE A 1 266 ? 3.055 17.063 -22.665 1.00 74.38 266 ILE A CA 1
ATOM 2166 C C . ILE A 1 266 ? 3.816 18.077 -21.812 1.00 74.38 266 ILE A C 1
ATOM 2168 O O . ILE A 1 266 ? 3.236 18.985 -21.217 1.00 74.38 266 ILE A O 1
ATOM 2172 N N . VAL A 1 267 ? 5.134 17.916 -21.750 1.00 79.50 267 VAL A N 1
ATOM 2173 C CA . VAL A 1 267 ? 6.030 18.928 -21.181 1.00 79.50 267 VAL A CA 1
ATOM 2174 C C . VAL A 1 267 ? 6.440 19.877 -22.306 1.00 79.50 267 VAL A C 1
ATOM 2176 O O . VAL A 1 267 ? 6.871 19.389 -23.349 1.00 79.50 267 VAL A O 1
ATOM 2179 N N . PRO A 1 268 ? 6.341 21.208 -22.131 1.00 85.38 268 PRO A N 1
ATOM 2180 C CA . PRO A 1 268 ? 6.807 22.154 -23.139 1.00 85.38 268 PRO A CA 1
ATOM 2181 C C . PRO A 1 268 ? 8.251 21.870 -23.570 1.00 85.38 268 PRO A C 1
ATOM 2183 O O . PRO A 1 268 ? 9.110 21.643 -22.715 1.00 85.38 268 PRO A O 1
ATOM 2186 N N . ASP A 1 269 ? 8.539 21.948 -24.871 1.00 82.25 269 ASP A N 1
ATOM 2187 C CA . ASP A 1 269 ? 9.853 21.586 -25.432 1.00 82.25 269 ASP A CA 1
ATOM 2188 C C . ASP A 1 269 ? 11.016 22.350 -24.781 1.00 82.25 269 ASP A C 1
ATOM 2190 O O . ASP A 1 269 ? 12.093 21.797 -24.553 1.00 82.25 269 ASP A O 1
ATOM 2194 N N . TRP A 1 270 ? 10.781 23.615 -24.412 1.00 83.81 270 TRP A N 1
ATOM 2195 C CA . TRP A 1 270 ? 11.769 24.442 -23.719 1.00 83.81 270 TRP A CA 1
ATOM 2196 C C . TRP A 1 270 ? 12.127 23.909 -22.327 1.00 83.81 270 TRP A C 1
ATOM 2198 O O . TRP A 1 270 ? 13.212 24.197 -21.838 1.00 83.81 270 TRP A O 1
ATOM 2208 N N . LEU A 1 271 ? 11.237 23.154 -21.679 1.00 83.56 271 LEU A N 1
ATOM 2209 C CA . LEU A 1 271 ? 11.439 22.594 -20.344 1.00 83.56 271 LEU A CA 1
ATOM 2210 C C . LEU A 1 271 ? 11.930 21.146 -20.407 1.00 83.56 271 LEU A C 1
ATOM 2212 O O . LEU A 1 271 ? 12.669 20.732 -19.521 1.00 83.56 271 LEU A O 1
ATOM 2216 N N . HIS A 1 272 ? 11.570 20.391 -21.447 1.00 86.12 272 HIS A N 1
ATOM 2217 C CA . HIS A 1 272 ? 11.822 18.952 -21.542 1.00 86.12 272 HIS A CA 1
ATOM 2218 C C . HIS A 1 272 ? 13.297 18.574 -21.313 1.00 86.12 272 HIS A C 1
ATOM 2220 O O . HIS A 1 272 ? 13.615 17.807 -20.406 1.00 86.12 272 HIS A O 1
ATOM 2226 N N . ASN A 1 273 ? 14.223 19.172 -22.068 1.00 84.50 273 ASN A N 1
ATOM 2227 C CA . ASN A 1 273 ? 15.649 18.840 -21.958 1.00 84.50 273 ASN A CA 1
ATOM 2228 C C . ASN A 1 273 ? 16.271 19.305 -20.636 1.00 84.50 273 ASN A C 1
ATOM 2230 O O . ASN A 1 273 ? 17.165 18.648 -20.107 1.00 84.50 273 ASN A O 1
ATOM 2234 N N . ILE A 1 274 ? 15.808 20.432 -20.093 1.00 86.56 274 ILE A N 1
ATOM 2235 C CA . ILE A 1 274 ? 16.269 20.943 -18.795 1.00 86.56 274 ILE A CA 1
ATOM 2236 C C . ILE A 1 274 ? 15.774 20.049 -17.663 1.00 86.56 274 ILE A C 1
ATOM 2238 O O . ILE A 1 274 ? 16.544 19.721 -16.767 1.00 86.56 274 ILE A O 1
ATOM 2242 N N . PHE A 1 275 ? 14.519 19.610 -17.737 1.00 85.06 275 PHE A N 1
ATOM 2243 C CA . PHE A 1 275 ? 13.915 18.703 -16.773 1.00 85.06 275 PHE A CA 1
ATOM 2244 C C . PHE A 1 275 ? 14.645 17.356 -16.719 1.00 85.06 275 PHE A C 1
ATOM 2246 O O . PHE A 1 275 ? 14.915 16.847 -15.637 1.00 85.06 275 PHE A O 1
ATOM 2253 N N . LEU A 1 276 ? 15.026 16.807 -17.877 1.00 87.75 276 LEU A N 1
ATOM 2254 C CA . LEU A 1 276 ? 15.792 15.558 -17.961 1.00 87.75 276 LEU A CA 1
ATOM 2255 C C . LEU A 1 276 ? 17.288 15.714 -17.639 1.00 87.75 276 LEU A C 1
ATOM 2257 O O . LEU A 1 276 ? 18.008 14.719 -17.624 1.00 87.75 276 LEU A O 1
ATOM 2261 N N . GLY A 1 277 ? 17.769 16.936 -17.392 1.00 85.62 277 GLY A N 1
ATOM 2262 C CA . GLY A 1 277 ? 19.166 17.201 -17.039 1.00 85.62 277 GLY A CA 1
ATOM 2263 C C . GLY A 1 277 ? 20.150 17.242 -18.211 1.00 85.62 277 GLY A C 1
ATOM 2264 O O . GLY A 1 277 ? 21.364 17.240 -17.991 1.00 85.62 277 GLY A O 1
ATOM 2265 N N . TYR A 1 278 ? 19.651 17.281 -19.449 1.00 86.00 278 TYR A N 1
ATOM 2266 C CA . TYR A 1 278 ? 20.462 17.357 -20.672 1.00 86.00 278 TYR A CA 1
ATOM 2267 C C . TYR A 1 278 ? 20.557 18.776 -21.255 1.00 86.00 278 TYR A C 1
ATOM 2269 O O . TYR A 1 278 ? 21.388 19.039 -22.123 1.00 86.00 278 TYR A O 1
ATOM 2277 N N . GLY A 1 279 ? 19.701 19.700 -20.815 1.00 77.31 279 GLY A N 1
ATOM 2278 C CA . GLY A 1 279 ? 19.632 21.063 -21.336 1.00 77.31 279 GLY A CA 1
ATOM 2279 C C . GLY A 1 279 ? 20.651 22.019 -20.710 1.00 77.31 279 GLY A C 1
ATOM 2280 O O . GLY A 1 279 ? 21.016 21.904 -19.541 1.00 77.31 279 GLY A O 1
ATOM 2281 N N . ASN A 1 280 ? 21.089 23.014 -21.486 1.00 76.44 280 ASN A N 1
ATOM 2282 C CA . ASN A 1 280 ? 21.993 24.052 -21.000 1.00 76.44 280 ASN A CA 1
ATOM 2283 C C . ASN A 1 280 ? 21.217 25.123 -20.214 1.00 76.44 280 ASN A C 1
ATOM 2285 O O . ASN A 1 280 ? 20.458 25.902 -20.791 1.00 76.44 280 ASN A O 1
ATOM 2289 N N . LEU A 1 281 ? 21.462 25.214 -18.905 1.00 66.00 281 LEU A N 1
ATOM 2290 C CA . LEU A 1 281 ? 20.822 26.192 -18.015 1.00 66.00 281 LEU A CA 1
ATOM 2291 C C . LEU A 1 281 ? 21.100 27.657 -18.411 1.00 66.00 281 LEU A C 1
ATOM 2293 O O . LEU A 1 281 ? 20.331 28.546 -18.050 1.00 66.00 281 LEU A O 1
ATOM 2297 N N . LEU A 1 282 ? 22.157 27.927 -19.186 1.00 64.56 282 LEU A N 1
ATOM 2298 C CA . LEU A 1 282 ? 22.500 29.276 -19.653 1.00 64.56 282 LEU A CA 1
ATOM 2299 C C . LEU A 1 282 ? 21.586 29.782 -20.783 1.00 64.56 282 LEU A C 1
ATOM 2301 O O . LEU A 1 282 ? 21.468 30.995 -20.969 1.00 64.56 282 LEU A O 1
ATOM 2305 N N . GLN A 1 283 ? 20.894 28.892 -21.506 1.00 58.50 283 GLN A N 1
ATOM 2306 C CA . GLN A 1 283 ? 19.913 29.279 -22.534 1.00 58.50 283 GLN A CA 1
ATOM 2307 C C . GLN A 1 283 ? 18.612 29.845 -21.943 1.00 58.50 283 GLN A C 1
ATOM 2309 O O . GLN A 1 283 ? 17.881 30.543 -22.639 1.00 58.50 283 GLN A O 1
ATOM 2314 N N . LEU A 1 284 ? 18.343 29.620 -20.652 1.00 59.75 284 LEU A N 1
ATOM 2315 C CA . LEU A 1 284 ? 17.160 30.137 -19.949 1.00 59.75 284 LEU A CA 1
ATOM 2316 C C . LEU A 1 284 ? 17.314 31.590 -19.466 1.00 59.75 284 LEU A C 1
ATOM 2318 O O . LEU A 1 284 ? 16.424 32.128 -18.807 1.00 59.75 284 LEU A O 1
ATOM 2322 N N . SER A 1 285 ? 18.432 32.244 -19.796 1.00 51.25 285 SER A N 1
ATOM 2323 C CA . SER A 1 285 ? 18.767 33.607 -19.359 1.00 51.25 285 SER A CA 1
ATOM 2324 C C . SER A 1 285 ? 17.881 34.715 -19.954 1.00 51.25 285 SER A C 1
ATOM 2326 O O . SER A 1 285 ? 18.030 35.876 -19.580 1.00 51.25 285 SER A O 1
ATOM 2328 N N . GLY A 1 286 ? 16.927 34.383 -20.830 1.00 53.97 286 GLY A N 1
ATOM 2329 C CA . GLY A 1 286 ? 16.058 35.363 -21.488 1.00 53.97 286 GLY A CA 1
ATOM 2330 C C . GLY A 1 286 ? 14.695 35.609 -20.838 1.00 53.97 286 GLY A C 1
ATOM 2331 O O . GLY A 1 286 ? 14.178 36.714 -20.950 1.00 53.97 286 GLY A O 1
ATOM 2332 N N . GLN A 1 287 ? 14.088 34.627 -20.167 1.00 51.69 287 GLN A N 1
ATOM 2333 C CA . GLN A 1 287 ? 12.729 34.747 -19.624 1.00 51.69 287 GLN A CA 1
ATOM 2334 C C . GLN A 1 287 ? 12.476 33.594 -18.631 1.00 51.69 287 GLN A C 1
ATOM 2336 O O . GLN A 1 287 ? 12.757 32.441 -18.927 1.00 51.69 287 GLN A O 1
ATOM 2341 N N . ILE A 1 288 ? 11.907 33.905 -17.458 1.00 51.81 288 ILE A N 1
ATOM 2342 C CA . ILE A 1 288 ? 11.138 32.983 -16.587 1.00 51.81 288 ILE A CA 1
ATOM 2343 C C . ILE A 1 288 ? 11.907 32.116 -15.550 1.00 51.81 288 ILE A C 1
ATOM 2345 O O . ILE A 1 288 ? 11.307 31.698 -14.558 1.00 51.81 288 ILE A O 1
ATOM 2349 N N . CYS A 1 289 ? 13.224 31.914 -15.636 1.00 49.62 289 CYS A N 1
ATOM 2350 C CA . CYS A 1 289 ? 13.847 30.774 -14.933 1.00 49.62 289 CYS A CA 1
ATOM 2351 C C . CYS A 1 289 ? 13.903 30.787 -13.382 1.00 49.62 289 CYS A C 1
ATOM 2353 O O . CYS A 1 289 ? 13.820 29.723 -12.778 1.00 49.62 289 CYS A O 1
ATOM 2355 N N . LEU A 1 290 ? 14.033 31.924 -12.690 1.00 45.91 290 LEU A N 1
ATOM 2356 C CA . LEU A 1 290 ? 14.234 31.907 -11.220 1.00 45.91 290 LEU A CA 1
ATOM 2357 C C . LEU A 1 290 ? 12.945 32.043 -10.398 1.00 45.91 290 LEU A C 1
ATOM 2359 O O . LEU A 1 290 ? 12.868 31.533 -9.280 1.00 45.91 290 LEU A O 1
ATOM 2363 N N . ILE A 1 291 ? 11.918 32.688 -10.955 1.00 48.22 291 ILE A N 1
ATOM 2364 C CA . ILE A 1 291 ? 10.645 32.918 -10.256 1.00 48.22 291 ILE A CA 1
ATOM 2365 C C . ILE A 1 291 ? 9.714 31.718 -10.447 1.00 48.22 291 ILE A C 1
ATOM 2367 O O . ILE A 1 291 ? 9.132 31.247 -9.472 1.00 48.22 291 ILE A O 1
ATOM 2371 N N . PHE A 1 292 ? 9.644 31.156 -11.661 1.00 44.94 292 PHE A N 1
ATOM 2372 C CA . PHE A 1 292 ? 8.844 29.956 -11.901 1.00 44.94 292 PHE A CA 1
ATOM 2373 C C . PHE A 1 292 ? 9.473 28.715 -11.287 1.00 44.94 292 PHE A C 1
ATOM 2375 O O . PHE A 1 292 ? 8.745 27.922 -10.720 1.00 44.94 292 PHE A O 1
ATOM 2382 N N . TRP A 1 293 ? 10.795 28.540 -11.304 1.00 42.00 293 TRP A N 1
ATOM 2383 C CA . TRP A 1 293 ? 11.378 27.301 -10.782 1.00 42.00 293 TRP A CA 1
ATOM 2384 C C . TRP A 1 293 ? 11.230 27.177 -9.260 1.00 42.00 293 TRP A C 1
ATOM 2386 O O . TRP A 1 293 ? 10.817 26.127 -8.770 1.00 42.00 293 TRP A O 1
ATOM 2396 N N . ARG A 1 294 ? 11.419 28.279 -8.514 1.00 39.72 294 ARG A N 1
ATOM 2397 C CA . ARG A 1 294 ? 11.090 28.321 -7.080 1.00 39.72 294 ARG A CA 1
ATOM 2398 C C . ARG A 1 294 ? 9.592 28.182 -6.826 1.00 39.72 294 ARG A C 1
ATOM 2400 O O . ARG A 1 294 ? 9.229 27.437 -5.930 1.00 39.72 294 ARG A O 1
ATOM 2407 N N . GLN A 1 295 ? 8.722 28.839 -7.595 1.00 41.69 295 GLN A N 1
ATOM 2408 C CA . GLN A 1 295 ? 7.273 28.729 -7.380 1.00 41.69 295 GLN A CA 1
ATOM 2409 C C . GLN A 1 295 ? 6.679 27.394 -7.832 1.00 41.69 295 GLN A C 1
ATOM 2411 O O . GLN A 1 295 ? 5.670 26.997 -7.272 1.00 41.69 295 GLN A O 1
ATOM 2416 N N . TRP A 1 296 ? 7.266 26.701 -8.807 1.00 42.72 296 TRP A N 1
ATOM 2417 C CA . TRP A 1 296 ? 6.736 25.463 -9.383 1.00 42.72 296 TRP A CA 1
ATOM 2418 C C . TRP A 1 296 ? 7.242 24.235 -8.627 1.00 42.72 296 TRP A C 1
ATOM 2420 O O . TRP A 1 296 ? 6.426 23.398 -8.271 1.00 42.72 296 TRP A O 1
ATOM 2430 N N . ILE A 1 297 ? 8.525 24.185 -8.236 1.00 45.00 297 ILE A N 1
ATOM 2431 C CA . ILE A 1 297 ? 9.001 23.188 -7.260 1.00 45.00 297 ILE A CA 1
ATOM 2432 C C . ILE A 1 297 ? 8.346 23.429 -5.901 1.00 45.00 297 ILE A C 1
ATOM 2434 O O . ILE A 1 297 ? 7.880 22.479 -5.290 1.00 45.00 297 ILE A O 1
ATOM 2438 N N . SER A 1 298 ? 8.209 24.684 -5.450 1.00 39.69 298 SER A N 1
ATOM 2439 C CA . SER A 1 298 ? 7.471 24.967 -4.214 1.00 39.69 298 SER A CA 1
ATOM 2440 C C . SER A 1 298 ? 5.975 24.696 -4.349 1.00 39.69 298 SER A C 1
ATOM 2442 O O . SER A 1 298 ? 5.375 24.390 -3.332 1.00 39.69 298 SER A O 1
ATOM 2444 N N . LYS A 1 299 ? 5.361 24.787 -5.540 1.00 38.69 299 LYS A N 1
ATOM 2445 C CA . LYS A 1 299 ? 3.957 24.394 -5.756 1.00 38.69 299 LYS A CA 1
ATOM 2446 C C . LYS A 1 299 ? 3.785 22.892 -5.856 1.00 38.69 299 LYS A C 1
ATOM 2448 O O . LYS A 1 299 ? 2.792 22.424 -5.340 1.00 38.69 299 LYS A O 1
ATOM 2453 N N . ILE A 1 300 ? 4.709 22.150 -6.464 1.00 43.34 300 ILE A N 1
ATOM 2454 C CA . ILE A 1 300 ? 4.680 20.682 -6.482 1.00 43.34 300 ILE A CA 1
ATOM 2455 C C . ILE A 1 300 ? 4.938 20.149 -5.073 1.00 43.34 300 ILE A C 1
ATOM 2457 O O . ILE A 1 300 ? 4.140 19.368 -4.577 1.00 43.34 300 ILE A O 1
ATOM 2461 N N . LEU A 1 301 ? 5.952 20.663 -4.372 1.00 42.66 301 LEU A N 1
ATOM 2462 C CA . LEU A 1 301 ? 6.193 20.335 -2.964 1.00 42.66 301 LEU A CA 1
ATOM 2463 C C . LEU A 1 301 ? 5.044 20.804 -2.058 1.00 42.66 301 LEU A C 1
ATOM 2465 O O . LEU A 1 301 ? 4.688 20.094 -1.130 1.00 42.66 301 LEU A O 1
ATOM 2469 N N . SER A 1 302 ? 4.409 21.950 -2.335 1.00 35.69 302 SER A N 1
ATOM 2470 C CA . SER A 1 302 ? 3.219 22.409 -1.599 1.00 35.69 302 SER A CA 1
ATOM 2471 C C . SER A 1 302 ? 1.971 21.592 -1.935 1.00 35.69 302 SER A C 1
ATOM 2473 O O . SER A 1 302 ? 1.190 21.332 -1.032 1.00 35.69 302 SER A O 1
ATOM 2475 N N . LEU A 1 303 ? 1.778 21.140 -3.175 1.00 36.09 303 LEU A N 1
ATOM 2476 C CA . LEU A 1 303 ? 0.704 20.216 -3.562 1.00 36.09 303 LEU A CA 1
ATOM 2477 C C . LEU A 1 303 ? 0.904 18.843 -2.911 1.00 36.09 303 LEU A C 1
ATOM 2479 O O . LEU A 1 303 ? -0.074 18.238 -2.497 1.00 36.09 303 LEU A O 1
ATOM 2483 N N . MET A 1 304 ? 2.154 18.412 -2.728 1.00 39.44 304 MET A N 1
ATOM 2484 C CA . MET A 1 304 ? 2.508 17.219 -1.951 1.00 39.44 304 MET A CA 1
ATOM 2485 C C . MET A 1 304 ? 2.397 17.420 -0.426 1.00 39.44 304 MET A C 1
ATOM 2487 O O . MET A 1 304 ? 2.330 16.439 0.303 1.00 39.44 304 MET A O 1
ATOM 2491 N N . GLN A 1 305 ? 2.356 18.665 0.070 1.00 32.38 305 GLN A N 1
ATOM 2492 C CA . GLN A 1 305 ? 2.241 18.997 1.504 1.00 32.38 305 GLN A CA 1
ATOM 2493 C C . GLN A 1 305 ? 0.856 19.522 1.931 1.00 32.38 305 GLN A C 1
ATOM 2495 O O . GLN A 1 305 ? 0.635 19.732 3.124 1.00 32.38 305 GLN A O 1
ATOM 2500 N N . THR A 1 306 ? -0.072 19.771 0.998 1.00 30.89 306 THR A N 1
ATOM 2501 C CA . THR A 1 306 ? -1.405 20.348 1.297 1.00 30.89 306 THR A CA 1
ATOM 2502 C C . THR A 1 306 ? -2.577 19.461 0.850 1.00 30.89 306 THR A C 1
ATOM 2504 O O . THR A 1 306 ? -3.707 19.940 0.754 1.00 30.89 306 THR A O 1
ATOM 2507 N N . ILE A 1 307 ? -2.327 18.173 0.619 1.00 39.06 307 ILE A N 1
ATOM 2508 C CA . ILE A 1 307 ? -3.333 17.099 0.551 1.00 39.06 307 ILE A CA 1
ATOM 2509 C C . ILE A 1 307 ? -2.940 16.074 1.604 1.00 39.06 307 ILE A C 1
ATOM 2511 O O . ILE A 1 307 ? -3.832 15.632 2.359 1.00 39.06 307 ILE A O 1
#

Sequence (307 aa):
MEDPWSERVDFLIEVMVSFFEKQQSQKEAINALPLYPNEQIMWDESLVPSINYSGEGCLALPKLNLQFLTLHDYLLRNFNLFRLESTYEIREDIQEAVPHLLAYINHEGETAFRAVTFSISSYKARMRSEWNALKEHDVLFLLSIRPSFEPLSAEEAAKASVPQRLGLQFVRGCEVIEIRDEEGTLMNDFTGRIKRDEWKPPKGELRTVIVALDTAQYHMDVGDIAEKDAEDVYGTFNILMRRKPKENNFKAILESIRDLMNETCIVPDWLHNIFLGYGNLLQLSGQICLIFWRQWISKILSLMQTI

pLDDT: mean 79.22, std 16.04, range [28.72, 95.38]

Secondary structure (DSSP, 8-state):
---GGGG-HHHHHHHHHHHHS-PPPHHHHHHTS-SS--HHHHT-TTTS--TT--S-SPPS-----S--SSHHHHHHHHHHHHHHHHHHHHHHHHHHHGGG------S-----TT-EEEE-TTS-HHHHHHHHT--TT-EEEEEEE----S---HHHHHH--HHHHHTEEEEEEEEEEEEE-TT--EES--SSSS-GGG--PPPSSEEEEEEEEPHHHHHHHHHHHHHH----GGGG--EEEE--GGG--HHHHHHHHHHHHHS-----HHHHHHHTT-S-GGGGGGTTHHHHHHHHHHHHHHHHH--

Organism: Vitis vinifera (NCBI:txid29760)

Radius of gyration: 24.4 Å; chains: 1; bounding box: 68×62×55 Å